Protein AF-A0A6J7ZUM0-F1 (afdb_monomer_lite)

Radius of gyration: 46.52 Å; chains: 1; bounding box: 124×77×131 Å

Organism: Mytilus coruscus (NCBI:txid42192)

Sequence (369 aa):
MEVETYVSKLKSKLEEIYQLARENLRSSAVRQKKDNDTRISQNQFCKGSLVYKFNNIFKKLNERWSGPFVLVDVLSPVLYKIKNRYKSETVHYDKLKKYQSDDVPAWAVAVQKGIKMSEIYNSNWADCLYEGKKRDTIWHIILNHVQEDQVPFYCNICHYRGNTRRTMERHIITYKPHLEKMEEFNIDSCNSCIIKSVNPYFVKLGTDASCDAIYKDQSCTVTEEVEEIIEIMEDSGEFNVIDNSCQTEETFICYRELKAEMNILKGSHQAELNRFGSYIARLEQRLKAKEDDVQSAERKLRKGEEGNKKQLQEKDDVIRKLERKLRHKDNEVEVLRRKLRVREYETDDEKENEMPRKKLKGYVVKKLF

Structure (mmCIF, N/CA/C/O backbone):
data_AF-A0A6J7ZUM0-F1
#
_entry.id   AF-A0A6J7ZUM0-F1
#
loop_
_atom_site.group_PDB
_atom_site.id
_atom_site.type_symbol
_atom_site.label_atom_id
_atom_site.label_alt_id
_atom_site.label_comp_id
_atom_site.label_asym_id
_atom_site.label_entity_id
_atom_site.label_seq_id
_atom_site.pdbx_PDB_ins_code
_atom_site.Cartn_x
_atom_site.Cartn_y
_atom_site.Cartn_z
_atom_site.occupancy
_atom_site.B_iso_or_equiv
_atom_site.auth_seq_id
_atom_site.auth_comp_id
_atom_site.auth_asym_id
_atom_site.auth_atom_id
_atom_site.pdbx_PDB_model_num
ATOM 1 N N . MET A 1 1 ? -40.021 -12.994 48.288 1.00 53.53 1 MET A N 1
ATOM 2 C CA . MET A 1 1 ? -39.394 -13.930 47.322 1.00 53.53 1 MET A CA 1
ATOM 3 C C . MET A 1 1 ? -39.586 -13.553 45.844 1.00 53.53 1 MET A C 1
ATOM 5 O O . MET A 1 1 ? -38.909 -14.133 45.009 1.00 53.53 1 MET A O 1
ATOM 9 N N . GLU A 1 2 ? -40.429 -12.583 45.465 1.00 65.12 2 GLU A N 1
ATOM 10 C CA . GLU A 1 2 ? -40.719 -12.326 44.035 1.00 65.12 2 GLU A CA 1
ATOM 11 C C . GLU A 1 2 ? -39.638 -11.520 43.283 1.00 65.12 2 GLU A C 1
ATOM 13 O O . GLU A 1 2 ? -39.372 -11.789 42.110 1.00 65.12 2 GLU A O 1
ATOM 18 N N . VAL A 1 3 ? -38.942 -10.592 43.951 1.00 74.25 3 VAL A N 1
ATOM 19 C CA . VAL A 1 3 ? -37.965 -9.683 43.309 1.00 74.25 3 VAL A CA 1
ATOM 20 C C . VAL A 1 3 ? -36.705 -10.411 42.820 1.00 74.25 3 VAL A C 1
ATOM 22 O O . VAL A 1 3 ? -36.212 -10.128 41.728 1.00 74.25 3 VAL A O 1
ATOM 25 N N . GLU A 1 4 ? -36.205 -11.392 43.575 1.00 78.19 4 GLU A N 1
ATOM 26 C CA . GLU A 1 4 ? -35.020 -12.178 43.193 1.00 78.19 4 GLU A CA 1
ATOM 27 C C . GLU A 1 4 ? -35.254 -13.005 41.926 1.00 78.19 4 GLU A C 1
ATOM 29 O O . GLU A 1 4 ? -34.392 -13.059 41.047 1.00 78.19 4 GLU A O 1
ATOM 34 N N . THR A 1 5 ? -36.449 -13.580 41.775 1.00 85.31 5 THR A N 1
ATOM 35 C CA . THR A 1 5 ? -36.795 -14.360 40.577 1.00 85.31 5 THR A CA 1
ATOM 36 C C . THR A 1 5 ? -36.906 -13.482 39.330 1.00 85.31 5 THR A C 1
ATOM 38 O O . THR A 1 5 ? -36.517 -13.907 38.241 1.00 85.31 5 THR A O 1
ATOM 41 N N . TYR A 1 6 ? -37.377 -12.240 39.481 1.00 88.75 6 TYR A N 1
ATOM 42 C CA . TYR A 1 6 ? -37.460 -11.272 38.390 1.00 88.75 6 TYR A CA 1
ATOM 43 C C . TYR A 1 6 ? -36.072 -10.809 37.931 1.00 88.75 6 TYR A C 1
ATOM 45 O O . TYR A 1 6 ? -35.775 -10.842 36.736 1.00 88.75 6 TYR A O 1
ATOM 53 N N . VAL A 1 7 ? -35.190 -10.449 38.871 1.00 91.00 7 VAL A N 1
ATOM 54 C CA . VAL A 1 7 ? -33.818 -10.016 38.558 1.00 91.00 7 VAL A CA 1
ATOM 55 C C . VAL A 1 7 ? -33.014 -11.147 37.906 1.00 91.00 7 VAL A C 1
ATOM 57 O O . VAL A 1 7 ? -32.305 -10.895 36.931 1.00 91.00 7 VAL A O 1
ATOM 60 N N . SER A 1 8 ? -33.161 -12.396 38.368 1.00 90.12 8 SER A N 1
ATOM 61 C CA . SER A 1 8 ? -32.523 -13.557 37.722 1.00 90.12 8 SER A CA 1
ATOM 62 C C . SER A 1 8 ? -33.034 -13.797 36.301 1.00 90.12 8 SER A C 1
ATOM 64 O O . SER A 1 8 ? -32.233 -13.989 35.387 1.00 90.12 8 SER A O 1
ATOM 66 N N . LYS A 1 9 ? -34.353 -13.718 36.076 1.00 91.94 9 LYS A N 1
ATOM 67 C CA . LYS A 1 9 ? -34.936 -13.848 34.728 1.00 91.94 9 LYS A CA 1
ATOM 68 C C . LYS A 1 9 ? -34.455 -12.745 33.786 1.00 91.94 9 LYS A C 1
ATOM 70 O O . LYS A 1 9 ? -34.184 -13.020 32.620 1.00 91.94 9 LYS A O 1
ATOM 75 N N . LEU A 1 10 ? -34.329 -11.511 34.276 1.00 93.38 10 LEU A N 1
ATOM 76 C CA . LEU A 1 10 ? -33.832 -10.389 33.480 1.00 93.38 10 LEU A CA 1
ATOM 77 C C . LEU A 1 10 ? -32.359 -10.575 33.094 1.00 93.38 10 LEU A C 1
ATOM 79 O O . LEU A 1 10 ? -32.007 -10.353 31.938 1.00 93.38 10 LEU A O 1
ATOM 83 N N . LYS A 1 11 ? -31.515 -11.023 34.033 1.00 94.06 11 LYS A N 1
ATOM 84 C CA . LYS A 1 11 ? -30.106 -11.338 33.754 1.00 94.06 11 LYS A CA 1
ATOM 85 C C . LYS A 1 11 ? -29.967 -12.450 32.716 1.00 94.06 11 LYS A C 1
ATOM 87 O O . LYS A 1 11 ? -29.225 -12.264 31.762 1.00 94.06 11 LYS A O 1
ATOM 92 N N . SER A 1 12 ? -30.733 -13.537 32.848 1.00 93.94 12 SER A N 1
ATOM 93 C CA . SER A 1 12 ? -30.740 -14.635 31.865 1.00 93.94 12 SER A CA 1
ATOM 94 C C . SER A 1 12 ? -31.101 -14.136 30.466 1.00 93.94 12 SER A C 1
ATOM 96 O O . SER A 1 12 ? -30.380 -14.398 29.511 1.00 93.94 12 SER A O 1
ATOM 98 N N . LYS A 1 13 ? -32.166 -13.332 30.348 1.00 95.19 13 LYS A N 1
ATOM 99 C CA . LYS A 1 13 ? -32.586 -12.763 29.059 1.00 95.19 13 LYS A CA 1
ATOM 100 C C . LYS A 1 13 ? -31.548 -11.819 28.457 1.00 95.19 13 LYS A C 1
ATOM 102 O O . LYS A 1 13 ? -31.353 -11.825 27.248 1.00 95.19 13 LYS A O 1
ATOM 107 N N . LEU A 1 14 ? -30.897 -10.992 29.276 1.00 95.94 14 LEU A N 1
ATOM 108 C CA . LEU A 1 14 ? -29.809 -10.129 28.810 1.00 95.94 14 LEU A CA 1
ATOM 109 C C . LEU A 1 14 ? -28.639 -10.962 28.286 1.00 95.94 14 LEU A C 1
ATOM 111 O O . LEU A 1 14 ? -28.152 -10.679 27.197 1.00 95.94 14 LEU A O 1
ATOM 115 N N . GLU A 1 15 ? -28.231 -11.996 29.021 1.00 95.38 15 GLU A N 1
ATOM 116 C CA . GLU A 1 15 ? -27.166 -12.917 28.615 1.00 95.38 15 GLU A CA 1
ATOM 117 C C . GLU A 1 15 ? -27.497 -13.595 27.275 1.00 95.38 15 GLU A C 1
ATOM 119 O O . GLU A 1 15 ? -26.675 -13.586 26.360 1.00 95.38 15 GLU A O 1
ATOM 124 N N . GLU A 1 16 ? -28.727 -14.093 27.114 1.00 96.19 16 GLU A N 1
ATOM 125 C CA . GLU A 1 16 ? -29.224 -14.683 25.864 1.00 96.19 16 GLU A CA 1
ATOM 126 C C . GLU A 1 16 ? -29.178 -13.685 24.697 1.00 96.19 16 GLU A C 1
ATOM 128 O O . GLU A 1 16 ? -28.677 -14.005 23.618 1.00 96.19 16 GLU A O 1
ATOM 133 N N . ILE A 1 17 ? -29.640 -12.446 24.907 1.00 96.25 17 ILE A N 1
ATOM 134 C CA . ILE A 1 17 ? -29.595 -11.391 23.883 1.00 96.25 17 ILE A CA 1
ATOM 135 C C . ILE A 1 17 ? -28.145 -11.060 23.507 1.00 96.25 17 ILE A C 1
ATOM 137 O O . ILE A 1 17 ? -27.843 -10.891 22.323 1.00 96.25 17 ILE A O 1
ATOM 141 N N . TYR A 1 18 ? -27.233 -10.986 24.480 1.00 96.62 18 TYR A N 1
ATOM 142 C CA . TYR A 1 18 ? -25.815 -10.740 24.217 1.00 96.62 18 TYR A CA 1
ATOM 143 C C . TYR A 1 18 ? -25.167 -11.879 23.432 1.00 96.62 18 TYR A C 1
ATOM 145 O O . TYR A 1 18 ? -24.403 -11.615 22.498 1.00 96.62 18 TYR A O 1
ATOM 153 N N . GLN A 1 19 ? -25.474 -13.130 23.776 1.00 96.06 19 GLN A N 1
ATOM 154 C CA . GLN A 1 19 ? -24.989 -14.297 23.040 1.00 96.06 19 GLN A CA 1
ATOM 155 C C . GLN A 1 19 ? -25.495 -14.271 21.596 1.00 96.06 19 GLN A C 1
ATOM 157 O O . GLN A 1 19 ? -24.682 -14.327 20.672 1.00 96.06 19 GLN A O 1
ATOM 162 N N . LEU A 1 20 ? -26.793 -14.033 21.396 1.00 96.69 20 LEU A N 1
ATOM 163 C CA . LEU A 1 20 ? -27.400 -13.917 20.072 1.00 96.69 20 LEU A CA 1
ATOM 164 C C . LEU A 1 20 ? -26.782 -12.776 19.248 1.00 96.69 20 LEU A C 1
ATOM 166 O O . LEU A 1 20 ? -26.449 -12.947 18.074 1.00 96.69 20 LEU A O 1
ATOM 170 N N . ALA A 1 21 ? -26.575 -11.605 19.855 1.00 96.44 21 ALA A N 1
ATOM 171 C CA . ALA A 1 21 ? -25.915 -10.483 19.193 1.00 96.44 21 ALA A CA 1
ATOM 172 C C . ALA A 1 21 ? -24.483 -10.847 18.771 1.00 96.44 21 ALA A C 1
ATOM 174 O O . ALA A 1 21 ? -24.063 -10.545 17.652 1.00 96.44 21 ALA A O 1
ATOM 175 N N . ARG A 1 22 ? -23.735 -11.546 19.633 1.00 96.06 22 ARG A N 1
ATOM 176 C CA . ARG A 1 22 ? -22.359 -11.973 19.354 1.00 96.06 22 ARG A CA 1
ATOM 177 C C . ARG A 1 22 ? -22.292 -13.019 18.244 1.00 96.06 22 ARG A C 1
ATOM 179 O O . ARG A 1 22 ? -21.388 -12.960 17.410 1.00 96.06 22 ARG A O 1
ATOM 186 N N . GLU A 1 23 ? -23.237 -13.947 18.205 1.00 96.50 23 GLU A N 1
ATOM 187 C CA . GLU A 1 23 ? -23.372 -14.940 17.137 1.00 96.50 23 GLU A CA 1
ATOM 188 C C . GLU A 1 23 ? -23.722 -14.296 15.796 1.00 96.50 23 GLU A C 1
ATOM 190 O O . GLU A 1 23 ? -23.103 -14.617 14.777 1.00 96.50 23 GLU A O 1
ATOM 195 N N . ASN A 1 24 ? -24.634 -13.323 15.795 1.00 96.88 24 ASN A N 1
ATOM 196 C CA . ASN A 1 24 ? -24.986 -12.560 14.601 1.00 96.88 24 ASN A CA 1
ATOM 197 C C . ASN A 1 24 ? -23.797 -11.749 14.076 1.00 96.88 24 ASN A C 1
ATOM 199 O O . ASN A 1 24 ? -23.529 -11.758 12.874 1.00 96.88 24 ASN A O 1
ATOM 203 N N . LEU A 1 25 ? -23.035 -11.104 14.963 1.00 96.31 25 LEU A N 1
ATOM 204 C CA . LEU A 1 25 ? -21.816 -10.380 14.591 1.00 96.31 25 LEU A CA 1
ATOM 205 C C . LEU A 1 25 ? -20.754 -11.316 14.004 1.00 96.31 25 LEU A C 1
ATOM 207 O O . LEU A 1 25 ? -20.179 -11.004 12.961 1.00 96.31 25 LEU A O 1
ATOM 211 N N . ARG A 1 26 ? -20.529 -12.486 14.618 1.00 96.62 26 ARG A N 1
ATOM 212 C CA . ARG A 1 26 ? -19.614 -13.509 14.082 1.00 96.62 26 ARG A CA 1
ATOM 213 C C . ARG A 1 26 ? -20.063 -13.992 12.706 1.00 96.62 26 ARG A C 1
ATOM 215 O O . ARG A 1 26 ? -19.260 -14.026 11.780 1.00 96.62 26 ARG A O 1
ATOM 222 N N . SER A 1 27 ? -21.343 -14.318 12.562 1.00 94.56 27 SER A N 1
ATOM 223 C CA . SER A 1 27 ? -21.916 -14.792 11.301 1.00 94.56 27 SER A CA 1
ATOM 224 C C . SER A 1 27 ? -21.819 -13.733 10.204 1.00 94.56 27 SER A C 1
ATOM 226 O O . SER A 1 27 ? -21.454 -14.050 9.074 1.00 94.56 27 SER A O 1
ATOM 228 N N . SER A 1 28 ? -22.084 -12.468 10.539 1.00 94.00 28 SER A N 1
ATOM 229 C CA . SER A 1 28 ? -21.936 -11.334 9.625 1.00 94.00 28 SER A CA 1
ATOM 230 C C . SER A 1 28 ? -20.482 -11.148 9.186 1.00 94.00 28 SER A C 1
ATOM 232 O O . SER A 1 28 ? -20.217 -11.052 7.992 1.00 94.00 28 SER A O 1
ATOM 234 N N . ALA A 1 29 ? -19.523 -11.208 10.116 1.00 93.69 29 ALA A N 1
ATOM 235 C CA . ALA A 1 29 ? -18.100 -11.105 9.797 1.00 93.69 29 ALA A CA 1
ATOM 236 C C . ALA A 1 29 ? -17.620 -12.247 8.884 1.00 93.69 29 ALA A C 1
ATOM 238 O O . ALA A 1 29 ? -16.876 -12.012 7.932 1.00 93.69 29 ALA A O 1
ATOM 239 N N . VAL A 1 30 ? -18.079 -13.480 9.129 1.00 94.19 30 VAL A N 1
ATOM 240 C CA . VAL A 1 30 ? -17.772 -14.637 8.272 1.00 94.19 30 VAL A CA 1
ATOM 241 C C . VAL A 1 30 ? -18.361 -14.458 6.872 1.00 94.19 30 VAL A C 1
ATOM 243 O O . VAL A 1 30 ? -17.659 -14.700 5.890 1.00 94.19 30 VAL A O 1
ATOM 246 N N . ARG A 1 31 ? -19.617 -14.003 6.762 1.00 92.75 31 ARG A N 1
ATOM 247 C CA . ARG A 1 31 ? -20.247 -13.696 5.466 1.00 92.75 31 ARG A CA 1
ATOM 248 C C . ARG A 1 31 ? -19.487 -12.600 4.731 1.00 92.75 31 ARG A C 1
ATOM 250 O O . ARG A 1 31 ? -19.112 -12.801 3.586 1.00 92.75 31 ARG A O 1
ATOM 257 N N . GLN A 1 32 ? -19.168 -11.501 5.410 1.00 88.44 32 GLN A N 1
ATOM 258 C CA . GLN A 1 32 ? -18.430 -10.384 4.828 1.00 88.44 32 GLN A CA 1
ATOM 259 C C . GLN A 1 32 ? -17.047 -10.811 4.327 1.00 88.44 32 GLN A C 1
ATOM 261 O O . GLN A 1 32 ? -16.649 -10.416 3.234 1.00 88.44 32 GLN A O 1
ATOM 266 N N . LYS A 1 33 ? -16.335 -11.655 5.086 1.00 89.88 33 LYS A N 1
ATOM 267 C CA . LYS A 1 33 ? -15.067 -12.241 4.643 1.00 89.88 33 LYS A CA 1
ATOM 268 C C . LYS A 1 33 ? -15.264 -13.097 3.392 1.00 89.88 33 LYS A C 1
ATOM 270 O O . LYS A 1 33 ? -14.566 -12.888 2.408 1.00 89.88 33 LYS A O 1
ATOM 275 N N . LYS A 1 34 ? -16.235 -14.016 3.403 1.00 87.31 34 LYS A N 1
ATOM 276 C CA . LYS A 1 34 ? -16.522 -14.895 2.260 1.00 87.31 34 LYS A CA 1
ATOM 277 C C . LYS A 1 34 ? -16.888 -14.099 1.006 1.00 87.31 34 LYS A C 1
ATOM 279 O O . LYS A 1 34 ? -16.370 -14.391 -0.070 1.00 87.31 34 LYS A O 1
ATOM 284 N N . ASP A 1 35 ? -17.747 -13.094 1.140 1.00 82.56 35 ASP A N 1
ATOM 285 C CA . ASP A 1 35 ? -18.168 -12.231 0.037 1.00 82.56 35 ASP A CA 1
ATOM 286 C C . ASP A 1 35 ? -16.985 -11.421 -0.502 1.00 82.56 35 ASP A C 1
ATOM 288 O O . ASP A 1 35 ? -16.805 -11.317 -1.715 1.00 82.56 35 ASP A O 1
ATOM 292 N N . ASN A 1 36 ? -16.140 -10.893 0.385 1.00 78.31 36 ASN A N 1
ATOM 293 C CA . ASN A 1 36 ? -14.926 -10.184 0.004 1.00 78.31 36 ASN A CA 1
ATOM 294 C C . ASN A 1 36 ? -13.948 -11.096 -0.754 1.00 78.31 36 ASN A C 1
ATOM 296 O O . ASN A 1 36 ? -13.525 -10.754 -1.855 1.00 78.31 36 ASN A O 1
ATOM 300 N N . ASP A 1 37 ? -13.656 -12.279 -0.216 1.00 77.56 37 ASP A N 1
ATOM 301 C CA . ASP A 1 37 ? -12.742 -13.250 -0.826 1.00 77.56 37 ASP A CA 1
ATOM 302 C C . ASP A 1 37 ? -13.270 -13.729 -2.196 1.00 77.56 37 ASP A C 1
ATOM 304 O O . ASP A 1 37 ? -12.510 -13.844 -3.160 1.00 77.56 37 ASP A O 1
ATOM 308 N N . THR A 1 38 ? -14.590 -13.921 -2.323 1.00 72.31 38 THR A N 1
ATOM 309 C CA . THR A 1 38 ? -15.249 -14.287 -3.593 1.00 72.31 38 THR A CA 1
ATOM 310 C C . THR A 1 38 ? -15.177 -13.154 -4.620 1.00 72.31 38 THR A C 1
ATOM 312 O O . THR A 1 38 ? -14.910 -13.393 -5.797 1.00 72.31 38 THR A O 1
ATOM 315 N N . ARG A 1 39 ? -15.377 -11.896 -4.204 1.00 70.19 39 ARG A N 1
ATOM 316 C CA . ARG A 1 39 ? -15.260 -10.738 -5.108 1.00 70.19 39 ARG A CA 1
ATOM 317 C C . ARG A 1 39 ? -13.824 -10.519 -5.570 1.00 70.19 39 ARG A C 1
ATOM 319 O O . ARG A 1 39 ? -13.624 -10.122 -6.713 1.00 70.19 39 ARG A O 1
ATOM 326 N N . ILE A 1 40 ? -12.841 -10.791 -4.715 1.00 67.94 40 ILE A N 1
ATOM 327 C CA . ILE A 1 40 ? -11.420 -10.690 -5.055 1.00 67.94 40 ILE A CA 1
ATOM 328 C C . ILE A 1 40 ? -11.022 -11.735 -6.110 1.00 67.94 40 ILE A C 1
ATOM 330 O O . ILE A 1 40 ? -10.263 -11.415 -7.026 1.00 67.94 40 ILE A O 1
ATOM 334 N N . SER A 1 41 ? -11.528 -12.969 -6.018 1.00 61.44 41 SER A N 1
ATOM 335 C CA . SER A 1 41 ? -11.170 -14.040 -6.960 1.00 61.44 41 SER A CA 1
ATOM 336 C C . SER A 1 41 ? -11.786 -13.859 -8.352 1.00 61.44 41 SER A C 1
ATOM 338 O O . SER A 1 41 ? -11.129 -14.138 -9.350 1.00 61.44 41 SER A O 1
ATOM 340 N N . GLN A 1 42 ? -13.010 -13.332 -8.446 1.00 62.06 42 GLN A N 1
ATOM 341 C CA . GLN A 1 42 ? -13.721 -13.173 -9.725 1.00 62.06 42 GLN A CA 1
ATOM 342 C C . GLN A 1 42 ? -13.175 -12.048 -10.618 1.00 62.06 42 GLN A C 1
ATOM 344 O O . GLN A 1 42 ? -13.424 -12.032 -11.822 1.00 62.06 42 GLN A O 1
ATOM 349 N N . ASN A 1 43 ? -12.439 -11.098 -10.043 1.00 61.72 43 ASN A N 1
ATOM 350 C CA . ASN A 1 43 ? -12.241 -9.785 -10.648 1.00 61.72 43 ASN A CA 1
ATOM 351 C C . ASN A 1 43 ? -10.773 -9.392 -10.858 1.00 61.72 43 ASN A C 1
ATOM 353 O O . ASN A 1 43 ? -10.425 -8.212 -10.886 1.00 61.72 43 ASN A O 1
ATOM 357 N N . GLN A 1 44 ? -9.898 -10.373 -11.043 1.00 71.00 44 GLN A N 1
ATOM 358 C CA . GLN A 1 44 ? -8.479 -10.105 -11.239 1.00 71.00 44 GLN A CA 1
ATOM 359 C C . GLN A 1 44 ? -8.207 -9.539 -12.639 1.00 71.00 44 GLN A C 1
ATOM 361 O O . GLN A 1 44 ? -8.716 -10.028 -13.651 1.00 71.00 44 GLN A O 1
ATOM 366 N N . PHE A 1 45 ? -7.398 -8.483 -12.696 1.00 80.94 45 PHE A N 1
ATOM 367 C CA . PHE A 1 45 ? -6.861 -7.961 -13.948 1.00 80.94 45 PHE A CA 1
ATOM 368 C C . PHE A 1 45 ? -5.453 -8.513 -14.175 1.00 80.94 45 PHE A C 1
ATOM 370 O O . PHE A 1 45 ? -4.622 -8.487 -13.269 1.00 80.94 45 PHE A O 1
ATOM 377 N N . CYS A 1 46 ? -5.162 -8.957 -15.397 1.00 79.25 46 CYS A N 1
ATOM 378 C CA . CYS A 1 46 ? -3.818 -9.390 -15.775 1.00 79.25 46 CYS A CA 1
ATOM 379 C C . CYS A 1 46 ? -2.919 -8.182 -16.077 1.00 79.25 46 CYS A C 1
ATOM 381 O O . CYS A 1 46 ? -3.398 -7.154 -16.582 1.00 79.25 46 CYS A O 1
ATOM 383 N N . LYS A 1 47 ? -1.611 -8.314 -15.825 1.00 84.88 47 LYS A N 1
ATOM 384 C CA . LYS A 1 47 ? -0.619 -7.313 -16.239 1.00 84.88 47 LYS A CA 1
ATOM 385 C C . LYS A 1 47 ? -0.684 -7.116 -17.756 1.00 84.88 47 LYS A C 1
ATOM 387 O O . LYS A 1 47 ? -1.021 -8.019 -18.516 1.00 84.88 47 LYS A O 1
ATOM 392 N N . GLY A 1 48 ? -0.474 -5.881 -18.195 1.00 82.75 48 GLY A N 1
ATOM 393 C CA . GLY A 1 48 ? -0.634 -5.489 -19.592 1.00 82.75 48 GLY A CA 1
ATOM 394 C C . GLY A 1 48 ? -2.086 -5.297 -20.050 1.00 82.75 48 GLY A C 1
ATOM 395 O O . GLY A 1 48 ? -2.295 -4.960 -21.211 1.00 82.75 48 GLY A O 1
ATOM 396 N N . SER A 1 49 ? -3.100 -5.448 -19.192 1.00 85.38 49 SER A N 1
ATOM 397 C CA . SER A 1 49 ? -4.488 -5.120 -19.563 1.00 85.38 49 SER A CA 1
ATOM 398 C C . SER A 1 49 ? -4.716 -3.604 -19.631 1.00 85.38 49 SER A C 1
ATOM 400 O O . SER A 1 49 ? -4.150 -2.842 -18.843 1.00 85.38 49 SER A O 1
ATOM 402 N N . LEU A 1 50 ? -5.572 -3.159 -20.555 1.00 89.75 50 LEU A N 1
ATOM 403 C CA . LEU A 1 50 ? -6.022 -1.766 -20.637 1.00 89.75 50 LEU A CA 1
ATOM 404 C C . LEU A 1 50 ? -7.204 -1.527 -19.696 1.00 89.75 50 LEU A C 1
ATOM 406 O O . LEU A 1 50 ? -8.161 -2.307 -19.659 1.00 89.75 50 LEU A O 1
ATOM 410 N N . VAL A 1 51 ? -7.152 -0.424 -18.953 1.00 91.69 51 VAL A N 1
ATOM 411 C CA . VAL A 1 51 ? -8.159 -0.067 -17.950 1.00 91.69 51 VAL A CA 1
ATOM 412 C C . VAL A 1 51 ? -8.509 1.422 -17.987 1.00 91.69 51 VAL A C 1
ATOM 414 O O . VAL A 1 51 ? -7.688 2.276 -18.322 1.00 91.69 51 VAL A O 1
ATOM 417 N N . TYR A 1 52 ? -9.745 1.734 -17.610 1.00 91.69 52 TYR A N 1
ATOM 418 C CA . TYR A 1 52 ? -10.195 3.070 -17.237 1.00 91.69 52 TYR A CA 1
ATOM 419 C C . TYR A 1 52 ? -10.017 3.287 -15.736 1.00 91.69 52 TYR A C 1
ATOM 421 O O . TYR A 1 52 ? -10.187 2.364 -14.943 1.00 91.69 52 TYR A O 1
ATOM 429 N N . LYS A 1 53 ? -9.750 4.532 -15.350 1.00 92.31 53 LYS A N 1
ATOM 430 C CA . LYS A 1 53 ? -9.635 5.003 -13.972 1.00 92.31 53 LYS A CA 1
ATOM 431 C C . LYS A 1 53 ? -10.816 5.904 -13.618 1.00 92.31 53 LYS A C 1
ATOM 433 O O . LYS A 1 53 ? -11.140 6.828 -14.356 1.00 92.31 53 LYS A O 1
ATOM 438 N N . PHE A 1 54 ? -11.419 5.696 -12.458 1.00 89.94 54 PHE A N 1
ATOM 439 C CA . PHE A 1 54 ? -12.490 6.542 -11.945 1.00 89.94 54 PHE A CA 1
ATOM 440 C C . PHE A 1 54 ? -11.964 7.907 -11.469 1.00 89.94 54 PHE A C 1
ATOM 442 O O . PHE A 1 54 ? -11.034 7.983 -10.655 1.00 89.94 54 PHE A O 1
ATOM 449 N N . ASN A 1 55 ? -12.595 8.987 -11.930 1.00 87.00 55 ASN A N 1
ATOM 450 C CA . ASN A 1 55 ? -12.312 10.352 -11.497 1.00 87.00 55 ASN A CA 1
ATOM 451 C C . ASN A 1 55 ? -13.237 10.750 -10.339 1.00 87.00 55 ASN A C 1
ATOM 453 O O . ASN A 1 55 ? -14.449 10.829 -10.508 1.00 87.00 55 ASN A O 1
ATOM 457 N N . ASN A 1 56 ? -12.667 11.071 -9.173 1.00 76.69 56 ASN A N 1
ATOM 458 C CA . ASN A 1 56 ? -13.447 11.476 -7.992 1.00 76.69 56 ASN A CA 1
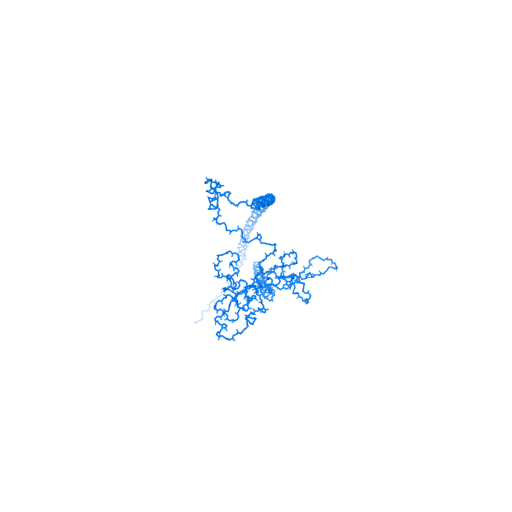ATOM 459 C C . ASN A 1 56 ? -13.793 12.981 -7.958 1.00 76.69 56 ASN A C 1
ATOM 461 O O . ASN A 1 56 ? -14.439 13.457 -7.030 1.00 76.69 56 ASN A O 1
ATOM 465 N N . ILE A 1 57 ? -13.318 13.756 -8.939 1.00 75.44 57 ILE A N 1
ATOM 466 C CA . ILE A 1 57 ? -13.536 15.206 -9.004 1.00 75.44 57 ILE A CA 1
ATOM 467 C C . ILE A 1 57 ? -14.794 15.459 -9.836 1.00 75.44 57 ILE A C 1
ATOM 469 O O . ILE A 1 57 ? -14.742 15.545 -11.064 1.00 75.44 57 ILE A O 1
ATOM 473 N N . PHE A 1 58 ? -15.934 15.565 -9.154 1.00 63.47 58 PHE A N 1
ATOM 474 C CA . PHE A 1 58 ? -17.226 15.833 -9.776 1.00 63.47 58 PHE A CA 1
ATOM 475 C C . PHE A 1 58 ? -17.346 17.305 -10.188 1.00 63.47 58 PHE A C 1
ATOM 477 O O . PHE A 1 58 ? -17.696 18.172 -9.391 1.00 63.47 58 PHE A O 1
ATOM 484 N N . LYS A 1 59 ? -17.108 17.584 -11.469 1.00 75.44 59 LYS A N 1
ATOM 485 C CA . LYS A 1 59 ? -17.690 18.740 -12.166 1.00 75.44 59 LYS A CA 1
ATOM 486 C C . LYS A 1 59 ? -18.690 18.172 -13.171 1.00 75.44 59 LYS A C 1
ATOM 488 O O . LYS A 1 59 ? -18.358 17.194 -13.831 1.00 75.44 59 LYS A O 1
ATOM 493 N N . LYS A 1 60 ? -19.903 18.735 -13.279 1.00 75.81 60 LYS A N 1
ATOM 494 C CA . LYS A 1 60 ? -21.027 18.169 -14.070 1.00 75.81 60 LYS A CA 1
ATOM 495 C C . LYS A 1 60 ? -20.684 17.819 -15.533 1.00 75.81 60 LYS A C 1
ATOM 497 O O . LYS A 1 60 ? -21.393 17.015 -16.120 1.00 75.81 60 LYS A O 1
ATOM 502 N N . LEU A 1 61 ? -19.621 18.405 -16.088 1.00 77.81 61 LEU A N 1
ATOM 503 C CA . LEU A 1 61 ? -19.168 18.225 -17.471 1.00 77.81 61 LEU A CA 1
ATOM 504 C C . LEU A 1 61 ? -17.909 17.348 -17.622 1.00 77.81 61 LEU A C 1
ATOM 506 O O . LEU A 1 61 ? -17.445 17.155 -18.738 1.00 77.81 61 LEU A O 1
ATOM 510 N N . ASN A 1 62 ? -17.337 16.824 -16.534 1.00 78.19 62 ASN A N 1
ATOM 511 C CA . ASN A 1 62 ? -16.155 15.965 -16.619 1.00 78.19 62 ASN A CA 1
ATOM 512 C C . ASN A 1 62 ? -16.549 14.497 -16.804 1.00 78.19 62 ASN A C 1
ATOM 514 O O . ASN A 1 62 ? -17.444 13.988 -16.124 1.00 78.19 62 ASN A O 1
ATOM 518 N N . GLU A 1 63 ? -15.807 13.789 -17.655 1.00 79.19 63 GLU A N 1
ATOM 519 C CA . GLU A 1 63 ? -15.937 12.342 -17.799 1.00 79.19 63 GLU A CA 1
ATOM 520 C C . GLU A 1 63 ? -15.643 11.628 -16.473 1.00 79.19 63 GLU A C 1
ATOM 522 O O . GLU A 1 63 ? -14.611 11.830 -15.817 1.00 79.19 63 GLU A O 1
ATOM 527 N N . ARG A 1 64 ? -16.578 10.755 -16.084 1.00 86.00 64 ARG A N 1
ATOM 528 C CA . ARG A 1 64 ? -16.504 9.955 -14.853 1.00 86.00 64 ARG A CA 1
ATOM 529 C C . ARG A 1 64 ? -15.346 8.951 -14.883 1.00 86.00 64 ARG A C 1
ATOM 531 O O . ARG A 1 64 ? -14.792 8.619 -13.836 1.00 86.00 64 ARG A O 1
ATOM 538 N N . TRP A 1 65 ? -14.979 8.490 -16.073 1.00 89.56 65 TRP A N 1
ATOM 539 C CA . TRP A 1 65 ? -13.910 7.529 -16.308 1.00 89.56 65 TRP A CA 1
ATOM 540 C C . TRP A 1 65 ? -12.841 8.176 -17.181 1.00 89.56 65 TRP A C 1
ATOM 542 O O . TRP A 1 65 ? -13.127 8.596 -18.290 1.00 89.56 65 TRP A O 1
ATOM 552 N N . SER A 1 66 ? -11.615 8.252 -16.679 1.00 86.19 66 SER A N 1
ATOM 553 C CA . SER A 1 66 ? -10.444 8.678 -17.437 1.00 86.19 66 SER A CA 1
ATOM 554 C C . SER A 1 66 ? -9.749 7.455 -18.018 1.00 86.19 66 SER A C 1
ATOM 556 O O . SER A 1 66 ? -9.579 6.450 -17.330 1.00 86.19 66 SER A O 1
ATOM 558 N N . GLY A 1 67 ? -9.297 7.519 -19.263 1.00 77.12 67 GLY A N 1
ATOM 559 C CA . GLY A 1 67 ? -8.473 6.467 -19.855 1.00 77.12 67 GLY A CA 1
ATOM 560 C C . GLY A 1 67 ? -8.195 6.729 -21.326 1.00 77.12 67 GLY A C 1
ATOM 561 O O . GLY A 1 67 ? -8.795 7.642 -21.889 1.00 77.12 67 GLY A O 1
ATOM 562 N N . PRO A 1 68 ? -7.278 5.970 -21.946 1.00 88.69 68 PRO A N 1
ATOM 563 C CA . PRO A 1 68 ? -6.774 4.657 -21.516 1.00 88.69 68 PRO A CA 1
ATOM 564 C C . PRO A 1 68 ? -5.565 4.686 -20.568 1.00 88.69 68 PRO A C 1
ATOM 566 O O . PRO A 1 68 ? -4.679 5.530 -20.685 1.00 88.69 68 PRO A O 1
ATOM 569 N N . PHE A 1 69 ? -5.499 3.703 -19.665 1.00 90.88 69 PHE A N 1
ATOM 570 C CA . PHE A 1 69 ? -4.331 3.392 -18.834 1.00 90.88 69 PHE A CA 1
ATOM 571 C C . PHE A 1 69 ? -3.898 1.940 -19.051 1.00 90.88 69 PHE A C 1
ATOM 573 O O . PHE A 1 69 ? -4.731 1.075 -19.313 1.00 90.88 69 PHE A O 1
ATOM 580 N N . VAL A 1 70 ? -2.603 1.664 -18.895 1.00 91.50 70 VAL A N 1
ATOM 581 C CA . VAL A 1 70 ? -2.057 0.300 -18.958 1.00 91.50 70 VAL A CA 1
ATOM 582 C C . VAL A 1 70 ? -1.737 -0.186 -17.554 1.00 91.50 70 VAL A C 1
ATOM 584 O O . VAL A 1 70 ? -1.088 0.520 -16.780 1.00 91.50 70 VAL A O 1
ATOM 587 N N . LEU A 1 71 ? -2.181 -1.392 -17.217 1.00 89.94 71 LEU A N 1
ATOM 588 C CA . LEU A 1 71 ? -1.851 -2.040 -15.955 1.00 89.94 71 LEU A CA 1
ATOM 589 C C . LEU A 1 71 ? -0.419 -2.573 -16.022 1.00 89.94 71 LEU A C 1
ATOM 591 O O . LEU A 1 71 ? -0.132 -3.471 -16.807 1.00 89.94 71 LEU A O 1
ATOM 595 N N . VAL A 1 72 ? 0.482 -1.998 -15.227 1.00 87.50 72 VAL A N 1
ATOM 596 C CA . VAL A 1 72 ? 1.904 -2.376 -15.213 1.00 87.50 72 VAL A CA 1
ATOM 597 C C . VAL A 1 72 ? 2.138 -3.533 -14.265 1.00 87.50 72 VAL A C 1
ATOM 599 O O . VAL A 1 72 ? 2.825 -4.482 -14.622 1.00 87.50 72 VAL A O 1
ATOM 602 N N . ASP A 1 73 ? 1.567 -3.448 -13.064 1.00 84.81 73 ASP A N 1
ATOM 603 C CA . ASP A 1 73 ? 1.822 -4.434 -12.025 1.00 84.81 73 ASP A CA 1
ATOM 604 C C . ASP A 1 73 ? 0.623 -4.641 -11.097 1.00 84.81 73 ASP A C 1
ATOM 606 O O . ASP A 1 73 ? -0.180 -3.728 -10.867 1.00 84.81 73 ASP A O 1
ATOM 610 N N . VAL A 1 74 ? 0.528 -5.852 -10.553 1.00 86.31 74 VAL A N 1
ATOM 611 C CA . VAL A 1 74 ? -0.471 -6.257 -9.562 1.00 86.31 74 VAL A CA 1
ATOM 612 C C . VAL A 1 74 ? 0.254 -6.363 -8.226 1.00 86.31 74 VAL A C 1
ATOM 614 O O . VAL A 1 74 ? 0.948 -7.342 -7.977 1.00 86.31 74 VAL A O 1
ATOM 617 N N . LEU A 1 75 ? 0.128 -5.337 -7.381 1.00 85.25 75 LEU A N 1
ATOM 618 C CA . LEU A 1 75 ? 0.805 -5.309 -6.077 1.00 85.25 75 LEU A CA 1
ATOM 619 C C . LEU A 1 75 ? 0.076 -6.192 -5.060 1.00 85.25 75 LEU A C 1
ATOM 621 O O . LEU A 1 75 ? 0.682 -6.856 -4.230 1.00 85.25 75 LEU A O 1
ATOM 625 N N . SER A 1 76 ? -1.251 -6.160 -5.107 1.00 82.81 76 SER A N 1
ATOM 626 C CA . SER A 1 76 ? -2.149 -6.910 -4.237 1.00 82.81 76 SER A CA 1
ATOM 627 C C . SER A 1 76 ? -3.449 -7.147 -5.009 1.00 82.81 76 SER A C 1
ATOM 629 O O . SER A 1 76 ? -3.752 -6.353 -5.903 1.00 82.81 76 SER A O 1
ATOM 631 N N . PRO A 1 77 ? -4.276 -8.153 -4.671 1.00 79.56 77 PRO A N 1
ATOM 632 C CA . PRO A 1 77 ? -5.550 -8.370 -5.365 1.00 79.56 77 PRO A CA 1
ATOM 633 C C . PRO A 1 77 ? -6.479 -7.140 -5.367 1.00 79.56 77 PRO A C 1
ATOM 635 O O . PRO A 1 77 ? -7.357 -7.011 -6.219 1.00 79.56 77 PRO A O 1
ATOM 638 N N . VAL A 1 78 ? -6.251 -6.220 -4.425 1.00 83.12 78 VAL A N 1
ATOM 639 C CA . VAL A 1 78 ? -6.989 -4.969 -4.242 1.00 83.12 78 VAL A CA 1
ATOM 640 C C . VAL A 1 78 ? -6.279 -3.753 -4.863 1.00 83.12 78 VAL A C 1
ATOM 642 O O . VAL A 1 78 ? -6.943 -2.797 -5.268 1.00 83.12 78 VAL A O 1
ATOM 645 N N . LEU A 1 79 ? -4.943 -3.758 -4.948 1.00 89.25 79 LEU A N 1
ATOM 646 C CA . LEU A 1 79 ? -4.134 -2.604 -5.356 1.00 89.25 79 LEU A CA 1
ATOM 647 C C . LEU A 1 79 ? -3.354 -2.892 -6.636 1.00 89.25 79 LEU A C 1
ATOM 649 O O . LEU A 1 79 ? -2.491 -3.768 -6.687 1.00 89.25 79 LEU A O 1
ATOM 653 N N . TYR A 1 80 ? -3.599 -2.062 -7.640 1.00 90.25 80 TYR A N 1
ATOM 654 C CA . TYR A 1 80 ? -3.002 -2.186 -8.960 1.00 90.25 80 TYR A CA 1
ATOM 655 C C . TYR A 1 80 ? -2.174 -0.952 -9.292 1.00 90.25 80 TYR A C 1
ATOM 657 O O . TYR A 1 80 ? -2.577 0.178 -9.011 1.00 90.25 80 TYR A O 1
ATOM 665 N N . LYS A 1 81 ? -1.023 -1.157 -9.930 1.00 92.25 81 LYS A N 1
ATOM 666 C CA . LYS A 1 81 ? -0.180 -0.077 -10.440 1.00 92.25 81 LYS A CA 1
ATOM 667 C C . LYS A 1 81 ? -0.506 0.149 -11.910 1.00 92.25 81 LYS A C 1
ATOM 669 O O . LYS A 1 81 ? -0.217 -0.687 -12.766 1.00 92.25 81 LYS A O 1
ATOM 674 N N . ILE A 1 82 ? -1.104 1.295 -12.205 1.00 92.81 82 ILE A N 1
ATOM 675 C CA . ILE A 1 82 ? -1.468 1.707 -13.561 1.00 92.81 82 ILE A CA 1
ATOM 676 C C . ILE A 1 82 ? -0.497 2.769 -14.076 1.00 92.81 82 ILE A C 1
ATOM 678 O O . ILE A 1 82 ? 0.046 3.562 -13.306 1.00 92.81 82 ILE A O 1
ATOM 682 N N . LYS A 1 83 ? -0.284 2.809 -15.389 1.00 90.62 83 LYS A N 1
ATOM 683 C CA . LYS A 1 83 ? 0.570 3.791 -16.056 1.00 90.62 83 LYS A CA 1
ATOM 684 C C . LYS A 1 83 ? -0.200 4.513 -17.151 1.00 90.62 83 LYS A C 1
ATOM 686 O O . LYS A 1 83 ? -0.844 3.903 -18.002 1.00 90.62 83 LYS A O 1
ATOM 691 N N . ASN A 1 84 ? -0.116 5.833 -17.095 1.00 89.50 84 ASN A N 1
ATOM 692 C CA . ASN A 1 84 ? -0.457 6.738 -18.180 1.00 89.50 84 ASN A CA 1
ATOM 693 C C . ASN A 1 84 ? 0.818 7.072 -18.971 1.00 89.50 84 ASN A C 1
ATOM 695 O O . ASN A 1 84 ? 1.925 6.736 -18.551 1.00 89.50 84 ASN A O 1
ATOM 699 N N . ARG A 1 85 ? 0.682 7.825 -20.058 1.00 83.50 85 ARG A N 1
ATOM 700 C CA . ARG A 1 85 ? 1.785 8.337 -20.870 1.00 83.50 85 ARG A CA 1
ATOM 701 C C . ARG A 1 85 ? 2.904 8.988 -20.046 1.00 83.50 85 ARG A C 1
ATOM 703 O O . ARG A 1 85 ? 4.069 8.785 -20.362 1.00 83.50 85 ARG A O 1
ATOM 710 N N . TYR A 1 86 ? 2.554 9.732 -18.993 1.00 84.69 86 TYR A N 1
ATOM 711 C CA . TYR A 1 86 ? 3.512 10.541 -18.222 1.00 84.69 86 TYR A CA 1
ATOM 712 C C . TYR A 1 86 ? 3.772 10.049 -16.795 1.00 84.69 86 TYR A C 1
ATOM 714 O O . TYR A 1 86 ? 4.808 10.367 -16.224 1.00 84.69 86 TYR A O 1
ATOM 722 N N . LYS A 1 87 ? 2.835 9.313 -16.185 1.00 88.19 87 LYS A N 1
ATOM 723 C CA . LYS A 1 87 ? 2.903 8.966 -14.758 1.00 88.19 87 LYS A CA 1
ATOM 724 C C . LYS A 1 87 ? 2.384 7.569 -14.467 1.00 88.19 87 LYS A C 1
ATOM 726 O O . LYS A 1 87 ? 1.443 7.107 -15.113 1.00 88.19 87 LYS A O 1
ATOM 731 N N . SER A 1 88 ? 2.967 6.933 -13.456 1.00 90.25 88 SER A N 1
ATOM 732 C CA . SER A 1 88 ? 2.445 5.712 -12.843 1.00 90.25 88 SER A CA 1
ATOM 733 C C . SER A 1 88 ? 1.776 6.028 -11.512 1.00 90.25 88 SER A C 1
ATOM 735 O O . SER A 1 88 ? 2.324 6.789 -10.720 1.00 90.25 88 SER A O 1
ATOM 737 N N . GLU A 1 89 ? 0.627 5.421 -11.250 1.00 91.44 89 GLU A N 1
ATOM 738 C CA . GLU A 1 89 ? -0.135 5.604 -10.018 1.00 91.44 89 GLU A CA 1
ATOM 739 C C . GLU A 1 89 ? -0.636 4.257 -9.500 1.00 91.44 89 GLU A C 1
ATOM 741 O O . GLU A 1 89 ? -0.969 3.365 -10.279 1.00 91.44 89 GLU A O 1
ATOM 746 N N . THR A 1 90 ? -0.727 4.126 -8.181 1.00 93.00 90 THR A N 1
ATOM 747 C CA . THR A 1 90 ? -1.338 2.963 -7.534 1.00 93.00 90 THR A CA 1
ATOM 748 C C . THR A 1 90 ? -2.802 3.264 -7.249 1.00 93.00 90 THR A C 1
ATOM 750 O O . THR A 1 90 ? -3.132 4.282 -6.638 1.00 93.00 90 THR A O 1
ATOM 753 N N . VAL A 1 91 ? -3.694 2.399 -7.720 1.00 91.25 91 VAL A N 1
ATOM 754 C CA . VAL A 1 91 ? -5.141 2.594 -7.668 1.00 91.25 91 VAL A CA 1
ATOM 755 C C . VAL A 1 91 ? -5.821 1.326 -7.157 1.00 91.25 91 VAL A C 1
ATOM 757 O O . VAL A 1 91 ? -5.407 0.207 -7.449 1.00 91.25 91 VAL A O 1
ATOM 760 N N . HIS A 1 92 ? -6.874 1.525 -6.369 1.00 89.69 92 HIS A N 1
ATOM 761 C CA . HIS A 1 92 ? -7.723 0.454 -5.860 1.00 89.69 92 HIS A CA 1
ATOM 762 C C . HIS A 1 92 ? -8.583 -0.155 -6.974 1.00 89.69 92 HIS A C 1
ATOM 764 O O . HIS A 1 92 ? -9.080 0.581 -7.829 1.00 89.69 92 HIS A O 1
ATOM 770 N N . TYR A 1 93 ? -8.826 -1.464 -6.908 1.00 85.38 93 TYR A N 1
ATOM 771 C CA . TYR A 1 93 ? -9.657 -2.228 -7.841 1.00 85.38 93 TYR A CA 1
ATOM 772 C C . TYR A 1 93 ? -10.990 -1.537 -8.189 1.00 85.38 93 TYR A C 1
ATOM 774 O O . TYR A 1 93 ? -11.262 -1.298 -9.359 1.00 85.38 93 TYR A O 1
ATOM 782 N N . ASP A 1 94 ? -11.776 -1.130 -7.185 1.00 87.00 94 ASP A N 1
ATOM 783 C CA . ASP A 1 94 ? -13.088 -0.473 -7.375 1.00 87.00 94 ASP A CA 1
ATOM 784 C C . ASP A 1 94 ? -13.063 0.809 -8.224 1.00 87.00 94 ASP A C 1
ATOM 786 O O . ASP A 1 94 ? -14.094 1.260 -8.720 1.00 87.00 94 ASP A O 1
ATOM 790 N N . LYS A 1 95 ? -11.889 1.428 -8.386 1.00 88.38 95 LYS A N 1
ATOM 791 C CA . LYS A 1 95 ? -11.706 2.620 -9.222 1.00 88.38 95 LYS A CA 1
ATOM 792 C C . LYS A 1 95 ? -11.267 2.269 -10.642 1.00 88.38 95 LYS A C 1
ATOM 794 O O . LYS A 1 95 ? -10.931 3.181 -11.395 1.00 88.38 95 LYS A O 1
ATOM 799 N N . LEU A 1 96 ? -11.234 0.991 -11.004 1.00 90.00 96 LEU A N 1
ATOM 800 C CA . LEU A 1 96 ? -10.796 0.505 -12.303 1.00 90.00 96 LEU A CA 1
ATOM 801 C C . LEU A 1 96 ? -11.941 -0.184 -13.043 1.00 90.00 96 LEU A C 1
ATOM 803 O O . LEU A 1 96 ? -12.783 -0.859 -12.456 1.00 90.00 96 LEU A O 1
ATOM 807 N N . LYS A 1 97 ? -11.956 -0.028 -14.364 1.00 89.25 97 LYS A N 1
ATOM 808 C CA . LYS A 1 97 ? -12.882 -0.729 -15.260 1.00 89.25 97 LYS A CA 1
ATOM 809 C C . LYS A 1 97 ? -12.125 -1.211 -16.493 1.00 89.25 97 LYS A C 1
ATOM 811 O O . LYS A 1 97 ? -11.209 -0.526 -16.937 1.00 89.25 97 LYS A O 1
ATOM 816 N N . LYS A 1 98 ? -12.494 -2.365 -17.062 1.00 88.12 98 LYS A N 1
ATOM 817 C CA . LYS A 1 98 ? -11.889 -2.853 -18.318 1.00 88.12 98 LYS A CA 1
ATOM 818 C C . LYS A 1 98 ? -12.091 -1.826 -19.432 1.00 88.12 98 LYS A C 1
ATOM 820 O O . LYS A 1 98 ? -13.180 -1.263 -19.556 1.00 88.12 98 LYS A O 1
ATOM 825 N N . TYR A 1 99 ? -11.044 -1.584 -20.215 1.00 88.69 99 TYR A N 1
ATOM 826 C CA . TYR A 1 99 ? -11.139 -0.762 -21.416 1.00 88.69 99 TYR A CA 1
ATOM 827 C C . TYR A 1 99 ? -11.922 -1.528 -22.487 1.00 88.69 99 TYR A C 1
ATOM 829 O O . TYR A 1 99 ? -11.605 -2.682 -22.759 1.00 88.69 99 TYR A O 1
ATOM 837 N N . GLN A 1 100 ? -12.977 -0.915 -23.025 1.00 83.62 100 GLN A N 1
ATOM 838 C CA . GLN A 1 100 ? -13.893 -1.539 -23.993 1.00 83.62 100 GLN A CA 1
ATOM 839 C C . GLN A 1 100 ? -13.842 -0.878 -25.376 1.00 83.62 100 GLN A C 1
ATOM 841 O O . GLN A 1 100 ? -14.541 -1.334 -26.269 1.00 83.62 100 GLN A O 1
ATOM 846 N N . SER A 1 101 ? -13.069 0.199 -25.544 1.00 80.44 101 SER A N 1
ATOM 847 C CA . SER A 1 101 ? -12.945 0.877 -26.837 1.00 80.44 101 SER A CA 1
ATOM 848 C C . SER A 1 101 ? -11.870 0.211 -27.697 1.00 80.44 101 SER A C 1
ATOM 850 O O . SER A 1 101 ? -10.861 -0.260 -27.165 1.00 80.44 101 SER A O 1
ATOM 852 N N . ASP A 1 102 ? -12.064 0.232 -29.012 1.00 75.94 102 ASP A N 1
ATOM 853 C CA . ASP A 1 102 ? -11.099 -0.269 -29.998 1.00 75.94 102 ASP A CA 1
ATOM 854 C C . ASP A 1 102 ? -9.954 0.732 -30.257 1.00 75.94 102 ASP A C 1
ATOM 856 O O . ASP A 1 102 ? -8.883 0.364 -30.744 1.00 75.94 102 ASP A O 1
ATOM 860 N N . ASP A 1 103 ? -10.134 1.992 -29.848 1.00 80.25 103 ASP A N 1
ATOM 861 C CA . ASP A 1 103 ? -9.163 3.072 -30.041 1.00 80.25 103 ASP A CA 1
ATOM 862 C C . ASP A 1 103 ? -8.032 3.029 -29.004 1.00 80.25 103 ASP A C 1
ATOM 864 O O . ASP A 1 103 ? -7.990 3.804 -28.045 1.00 80.25 103 ASP A O 1
ATOM 868 N N . VAL A 1 104 ? -7.073 2.120 -29.193 1.00 82.25 104 VAL A N 1
ATOM 869 C CA . VAL A 1 104 ? -5.895 2.006 -28.320 1.00 82.25 104 VAL A CA 1
ATOM 870 C C . VAL A 1 104 ? -4.753 2.909 -28.814 1.00 82.25 104 VAL A C 1
ATOM 872 O O . VAL A 1 104 ? -4.203 2.686 -2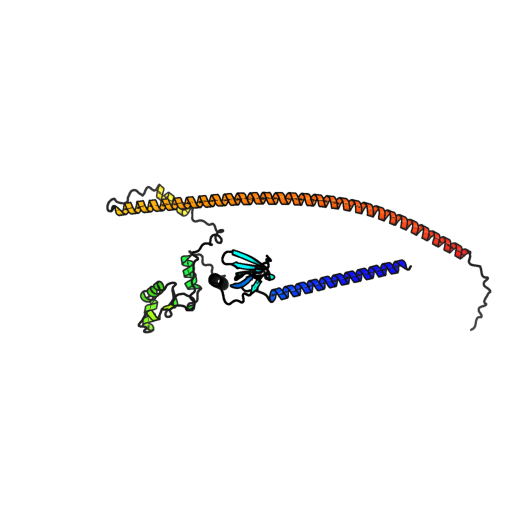9.893 1.00 82.25 104 VAL A O 1
ATOM 875 N N . PRO A 1 105 ? -4.293 3.895 -28.020 1.00 84.56 105 PRO A N 1
ATOM 876 C CA . PRO A 1 105 ? -3.185 4.760 -28.406 1.00 84.56 105 PRO A CA 1
ATOM 877 C C . PRO A 1 105 ? -1.865 4.000 -28.557 1.00 84.56 105 PRO A C 1
ATOM 879 O O . PRO A 1 105 ? -1.526 3.140 -27.741 1.00 84.56 105 PRO A O 1
ATOM 882 N N . ALA A 1 106 ? -1.044 4.407 -29.528 1.00 82.31 106 ALA A N 1
ATOM 883 C CA . ALA A 1 106 ? 0.243 3.770 -29.830 1.00 82.31 106 ALA A CA 1
ATOM 884 C C . ALA A 1 106 ? 1.195 3.670 -28.618 1.00 82.31 106 ALA A C 1
ATOM 886 O O . ALA A 1 106 ? 1.904 2.674 -28.466 1.00 82.31 106 ALA A O 1
ATOM 887 N N . TRP A 1 107 ? 1.185 4.664 -27.718 1.00 85.19 107 TRP A N 1
ATOM 888 C CA . TRP A 1 107 ? 1.996 4.628 -26.493 1.00 85.19 107 TRP A CA 1
ATOM 889 C C . TRP A 1 107 ? 1.572 3.489 -25.555 1.00 85.19 107 TRP A C 1
ATOM 891 O O . TRP A 1 107 ? 2.423 2.871 -24.920 1.00 85.19 107 TRP A O 1
ATOM 901 N N . ALA A 1 108 ? 0.273 3.184 -25.484 1.00 84.00 108 ALA A N 1
ATOM 902 C CA . ALA A 1 108 ? -0.255 2.130 -24.630 1.00 84.00 108 ALA A CA 1
ATOM 903 C C . ALA A 1 108 ? 0.116 0.752 -25.191 1.00 84.00 108 ALA A C 1
ATOM 905 O O . ALA A 1 108 ? 0.599 -0.100 -24.447 1.00 84.00 108 ALA A O 1
ATOM 906 N N . VAL A 1 109 ? 0.018 0.579 -26.514 1.00 82.38 109 VAL A N 1
ATOM 907 C CA . VAL A 1 109 ? 0.475 -0.634 -27.215 1.00 82.38 109 VAL A CA 1
ATOM 908 C C . VAL A 1 109 ? 1.969 -0.882 -26.984 1.00 82.38 109 VAL A C 1
ATOM 910 O O . VAL A 1 109 ? 2.375 -2.013 -26.717 1.00 82.38 109 VAL A O 1
ATOM 913 N N . ALA A 1 110 ? 2.802 0.162 -27.046 1.00 77.81 110 ALA A N 1
ATOM 914 C CA . ALA A 1 110 ? 4.237 0.045 -26.780 1.00 77.81 110 ALA A CA 1
ATOM 915 C C . ALA A 1 110 ? 4.524 -0.434 -25.345 1.00 77.81 110 ALA A C 1
ATOM 917 O O . ALA A 1 110 ? 5.352 -1.323 -25.142 1.00 77.81 110 ALA A O 1
ATOM 918 N N . VAL A 1 111 ? 3.796 0.095 -24.355 1.00 80.25 111 VAL A N 1
ATOM 919 C CA . VAL A 1 111 ? 3.922 -0.324 -22.949 1.00 80.25 111 VAL A CA 1
ATOM 920 C C . VAL A 1 111 ? 3.438 -1.764 -22.750 1.00 80.25 111 VAL A C 1
ATOM 922 O O . VAL A 1 111 ? 4.125 -2.539 -22.092 1.00 80.25 111 VAL A O 1
ATOM 925 N N . GLN A 1 112 ? 2.311 -2.160 -23.353 1.00 80.38 112 GLN A N 1
ATOM 926 C CA . GLN A 1 112 ? 1.818 -3.542 -23.293 1.00 80.38 112 GLN A CA 1
ATOM 927 C C . GLN A 1 112 ? 2.825 -4.542 -23.871 1.00 80.38 112 GLN A C 1
ATOM 929 O O . GLN A 1 112 ? 3.058 -5.593 -23.275 1.00 80.38 112 GLN A O 1
ATOM 934 N N . LYS A 1 113 ? 3.452 -4.207 -25.007 1.00 72.56 113 LYS A N 1
ATOM 935 C CA . LYS A 1 113 ? 4.510 -5.028 -25.613 1.00 72.56 113 LYS A CA 1
ATOM 936 C C . LYS A 1 113 ? 5.720 -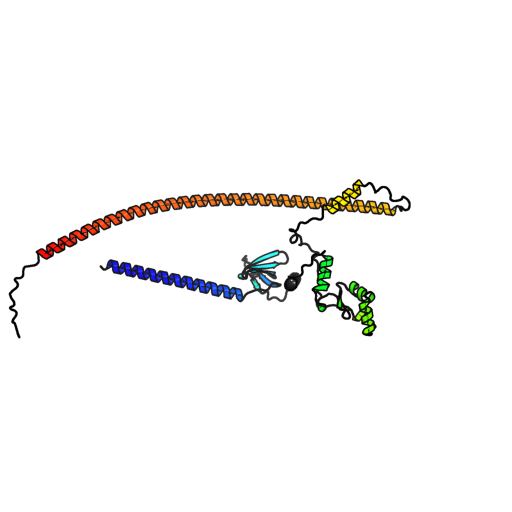5.164 -24.685 1.00 72.56 113 LYS A C 1
ATOM 938 O O . LYS A 1 113 ? 6.234 -6.266 -24.537 1.00 72.56 113 LYS A O 1
ATOM 943 N N . GLY A 1 114 ? 6.128 -4.079 -24.022 1.00 70.88 114 GLY A N 1
ATOM 944 C CA . GLY A 1 114 ? 7.207 -4.109 -23.028 1.00 70.88 114 GLY A CA 1
ATOM 945 C C . GLY A 1 114 ? 6.895 -4.983 -21.806 1.00 70.88 114 GLY A C 1
ATOM 946 O O . GLY A 1 114 ? 7.765 -5.712 -21.345 1.00 70.88 114 GLY A O 1
ATOM 947 N N . ILE A 1 115 ? 5.650 -4.970 -21.316 1.00 69.06 115 ILE A N 1
ATOM 948 C CA . ILE A 1 115 ? 5.236 -5.787 -20.159 1.00 69.06 115 ILE A CA 1
ATOM 949 C C . ILE A 1 115 ? 5.217 -7.276 -20.515 1.00 69.06 115 ILE A C 1
ATOM 951 O O . ILE A 1 115 ? 5.819 -8.075 -19.800 1.00 69.06 115 ILE A O 1
ATOM 955 N N . LYS A 1 116 ? 4.621 -7.644 -21.658 1.00 60.41 116 LYS A N 1
ATOM 956 C CA . LYS A 1 116 ? 4.654 -9.033 -22.147 1.00 60.41 116 LYS A CA 1
ATOM 957 C C . LYS A 1 116 ? 6.090 -9.537 -22.316 1.00 60.41 116 LYS A C 1
ATOM 959 O O . LYS A 1 116 ? 6.381 -10.677 -21.982 1.00 60.41 116 LYS A O 1
ATOM 964 N N . MET A 1 117 ? 6.997 -8.667 -22.766 1.00 50.53 117 MET A N 1
ATOM 965 C CA . MET A 1 117 ? 8.422 -8.985 -22.886 1.00 50.53 117 MET A CA 1
ATOM 966 C C . MET A 1 117 ? 9.071 -9.299 -21.528 1.00 50.53 117 MET A C 1
ATOM 968 O O . MET A 1 117 ? 9.856 -10.236 -21.428 1.00 50.53 117 MET A O 1
ATOM 972 N N . SER A 1 118 ? 8.729 -8.545 -20.478 1.00 53.66 118 SER A N 1
ATOM 973 C CA . SER A 1 118 ? 9.268 -8.758 -19.126 1.00 53.66 118 SER A CA 1
ATOM 974 C C . SER A 1 118 ? 8.709 -9.994 -18.411 1.00 53.66 118 SER A C 1
ATOM 976 O O . SER A 1 118 ? 9.406 -10.596 -17.602 1.00 53.66 118 SER A O 1
ATOM 978 N N . GLU A 1 119 ? 7.474 -10.409 -18.706 1.00 52.25 119 GLU A N 1
ATOM 979 C CA . GLU A 1 119 ? 6.905 -11.635 -18.127 1.00 52.25 119 GLU A CA 1
ATOM 980 C C . GLU A 1 119 ? 7.545 -12.892 -18.724 1.00 52.25 119 GLU A C 1
ATOM 982 O O . GLU A 1 119 ? 7.849 -13.827 -17.988 1.00 52.25 119 GLU A O 1
ATOM 987 N N . ILE A 1 120 ? 7.839 -12.870 -20.027 1.00 46.88 120 ILE A N 1
ATOM 988 C CA . ILE A 1 120 ? 8.570 -13.943 -20.719 1.00 46.88 120 ILE A CA 1
ATOM 989 C C . ILE A 1 120 ? 10.033 -14.012 -20.236 1.00 46.88 120 ILE A C 1
ATOM 991 O O . ILE A 1 120 ? 10.577 -15.104 -20.091 1.00 46.88 120 ILE A O 1
ATOM 995 N N . TYR A 1 121 ? 10.651 -12.861 -19.927 1.00 48.59 121 TYR A N 1
ATOM 996 C CA . TYR A 1 121 ? 12.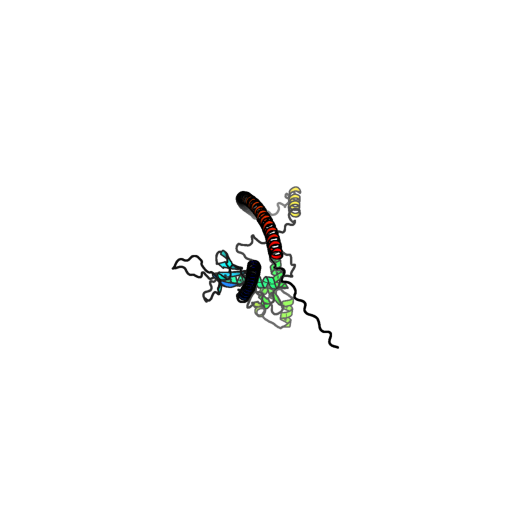000 -12.786 -19.341 1.00 48.59 121 TYR A CA 1
ATOM 997 C C . TYR A 1 121 ? 12.083 -13.566 -18.017 1.00 48.59 121 TYR A C 1
ATOM 999 O O . TYR A 1 121 ? 13.026 -14.312 -17.782 1.00 48.59 121 TYR A O 1
ATOM 1007 N N . ASN A 1 122 ? 11.078 -13.422 -17.150 1.00 48.72 122 ASN A N 1
ATOM 1008 C CA . ASN A 1 122 ? 11.111 -13.989 -15.800 1.00 48.72 122 ASN A CA 1
ATOM 1009 C C . ASN A 1 122 ? 10.724 -15.474 -15.726 1.00 48.72 122 ASN A C 1
ATOM 1011 O O . ASN A 1 122 ? 11.111 -16.137 -14.769 1.00 48.72 122 ASN A O 1
ATOM 1015 N N . SER A 1 123 ? 9.974 -16.013 -16.693 1.00 46.19 123 SER A N 1
ATOM 1016 C CA . SER A 1 123 ? 9.545 -17.420 -16.655 1.00 46.19 123 SER A CA 1
ATOM 1017 C C . SER A 1 123 ? 10.616 -18.406 -17.123 1.00 46.19 123 SER A C 1
ATOM 1019 O O . SER A 1 123 ? 10.564 -19.568 -16.736 1.00 46.19 123 SER A O 1
ATOM 1021 N N . ASN A 1 124 ? 11.577 -17.959 -17.939 1.00 45.53 124 ASN A N 1
ATOM 1022 C CA . ASN A 1 124 ? 12.588 -18.840 -18.532 1.00 45.53 124 ASN A CA 1
ATOM 1023 C C . ASN A 1 124 ? 13.993 -18.673 -17.929 1.00 45.53 124 ASN A C 1
ATOM 1025 O O . ASN A 1 124 ? 14.850 -19.511 -18.196 1.00 45.53 124 ASN A O 1
ATOM 1029 N N . TRP A 1 125 ? 14.259 -17.611 -17.155 1.00 56.31 125 TRP A N 1
ATOM 1030 C CA . TRP A 1 125 ? 15.634 -17.173 -16.839 1.00 56.31 125 TRP A CA 1
ATOM 1031 C C . TRP A 1 125 ? 15.963 -17.069 -15.349 1.00 56.31 125 TRP A C 1
ATOM 1033 O O . TRP A 1 125 ? 16.942 -16.423 -14.988 1.00 56.31 125 TRP A O 1
ATOM 1043 N N . ALA A 1 126 ? 15.188 -17.722 -14.481 1.00 46.16 126 ALA A N 1
ATOM 1044 C CA . ALA A 1 126 ? 15.447 -17.708 -13.040 1.00 46.16 126 ALA A CA 1
ATOM 1045 C C . ALA A 1 126 ? 16.753 -18.430 -12.634 1.00 46.16 126 ALA A C 1
ATOM 1047 O O . ALA A 1 126 ? 17.311 -18.104 -11.590 1.00 46.16 126 ALA A O 1
ATOM 1048 N N . ASP A 1 127 ? 17.276 -19.335 -13.476 1.00 46.34 127 ASP A N 1
ATOM 1049 C CA . ASP A 1 127 ? 18.358 -20.258 -13.090 1.00 46.34 127 ASP A CA 1
ATOM 1050 C C . ASP A 1 127 ? 19.697 -20.038 -13.832 1.00 46.34 127 ASP A C 1
ATOM 1052 O O . ASP A 1 127 ? 20.633 -20.823 -13.674 1.00 46.34 127 ASP A O 1
ATOM 1056 N N . CYS A 1 128 ? 19.835 -18.991 -14.658 1.00 53.06 128 CYS A N 1
ATOM 1057 C CA . CYS A 1 128 ? 21.074 -18.751 -15.410 1.00 53.06 128 CYS A CA 1
ATOM 1058 C C . CYS A 1 128 ? 22.024 -17.774 -14.690 1.00 53.06 128 CYS A C 1
ATOM 1060 O O . CYS A 1 128 ? 21.823 -16.563 -14.715 1.00 53.06 128 CYS A O 1
ATOM 1062 N N . LEU A 1 129 ? 23.101 -18.307 -14.103 1.00 52.75 129 LEU A N 1
ATOM 1063 C CA . LEU A 1 129 ? 24.135 -17.574 -13.347 1.00 52.75 129 LEU A CA 1
ATOM 1064 C C . LEU A 1 129 ? 25.214 -16.904 -14.235 1.00 52.75 129 LEU A C 1
ATOM 1066 O O . LEU A 1 129 ? 26.385 -16.866 -13.866 1.00 52.75 129 LEU A O 1
ATOM 1070 N N . TYR A 1 130 ? 24.877 -16.424 -15.437 1.00 55.97 130 TYR A N 1
ATOM 1071 C CA . TYR A 1 130 ? 25.885 -15.832 -16.329 1.00 55.97 130 TYR A CA 1
ATOM 1072 C C . TYR A 1 130 ? 26.282 -14.410 -15.896 1.00 55.97 130 TYR A C 1
ATOM 1074 O O . TYR A 1 130 ? 25.522 -13.457 -16.075 1.00 55.97 130 TYR A O 1
ATOM 1082 N N . GLU A 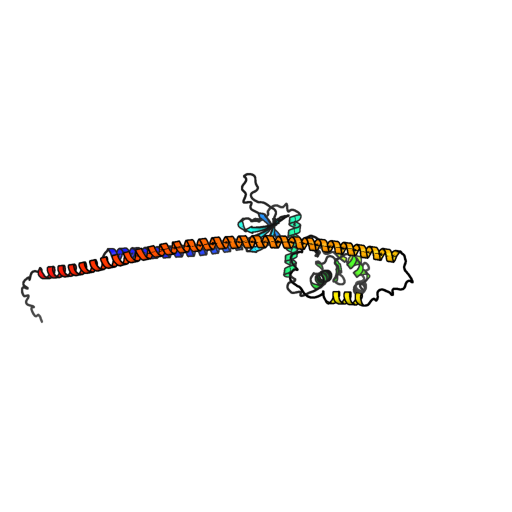1 131 ? 27.510 -14.260 -15.397 1.00 47.97 131 GLU A N 1
ATOM 1083 C CA . GLU A 1 131 ? 28.140 -12.976 -15.074 1.00 47.97 131 GLU A CA 1
ATOM 1084 C C . GLU A 1 131 ? 29.073 -12.544 -16.220 1.00 47.97 131 GLU A C 1
ATOM 1086 O O . GLU A 1 131 ? 30.109 -13.156 -16.473 1.00 47.97 131 GLU A O 1
ATOM 1091 N N . GLY A 1 132 ? 28.703 -11.496 -16.963 1.00 59.69 132 GLY A N 1
ATOM 1092 C CA . GLY A 1 132 ? 29.487 -11.011 -18.104 1.00 59.69 132 GLY A CA 1
ATOM 1093 C C . GLY A 1 132 ? 29.108 -9.596 -18.540 1.00 59.69 132 GLY A C 1
ATOM 1094 O O . GLY A 1 132 ? 28.087 -9.047 -18.121 1.00 59.69 132 GLY A O 1
ATOM 1095 N N . LYS A 1 133 ? 29.931 -8.976 -19.397 1.00 52.78 133 LYS A N 1
ATOM 1096 C CA . LYS A 1 133 ? 29.663 -7.624 -19.918 1.00 52.78 133 LYS A CA 1
ATOM 1097 C C . LYS A 1 133 ? 28.385 -7.630 -20.761 1.00 52.78 133 LYS A C 1
ATOM 1099 O O . LYS A 1 133 ? 28.106 -8.574 -21.489 1.00 52.78 133 LYS A O 1
ATOM 1104 N N . LYS A 1 134 ? 27.656 -6.510 -20.767 1.00 50.91 134 LYS A N 1
ATOM 1105 C CA . LYS A 1 134 ? 26.344 -6.343 -21.429 1.00 50.91 134 LYS A CA 1
ATOM 1106 C C . LYS A 1 134 ? 26.267 -6.845 -22.884 1.00 50.91 134 LYS A C 1
ATOM 1108 O O . LYS A 1 134 ? 25.228 -7.351 -23.299 1.00 50.91 134 LYS A O 1
ATOM 1113 N N . ARG A 1 135 ? 27.333 -6.676 -23.681 1.00 50.22 135 ARG A N 1
ATOM 1114 C CA . ARG A 1 135 ? 27.395 -7.172 -25.075 1.00 50.22 135 ARG A CA 1
ATOM 1115 C C . ARG A 1 135 ? 27.439 -8.701 -25.136 1.00 50.22 135 ARG A C 1
ATOM 1117 O O . ARG A 1 135 ? 26.790 -9.287 -26.000 1.00 50.22 135 ARG A O 1
ATOM 1124 N N . ASP A 1 136 ? 28.135 -9.312 -24.190 1.00 57.25 136 ASP A N 1
ATOM 1125 C CA . ASP A 1 136 ? 28.326 -10.755 -24.091 1.00 57.25 136 ASP A CA 1
ATOM 1126 C C . ASP A 1 136 ? 27.084 -11.416 -23.492 1.00 57.25 136 ASP A C 1
ATOM 1128 O O . ASP A 1 136 ? 26.668 -12.469 -23.963 1.00 57.25 136 ASP A O 1
ATOM 1132 N N . THR A 1 137 ? 26.390 -10.736 -22.572 1.00 60.56 137 THR A N 1
ATOM 1133 C CA . THR A 1 137 ? 25.083 -11.168 -22.055 1.00 60.56 137 THR A CA 1
ATOM 1134 C C . THR A 1 137 ? 24.052 -11.305 -23.174 1.00 60.56 137 THR A C 1
ATOM 1136 O O . THR A 1 137 ? 23.330 -12.294 -23.228 1.00 60.56 137 THR A O 1
ATOM 1139 N N . ILE A 1 138 ? 23.996 -10.355 -24.117 1.00 60.59 138 ILE A N 1
ATOM 1140 C CA . ILE A 1 138 ? 23.072 -10.446 -25.262 1.00 60.59 138 ILE A CA 1
ATOM 1141 C C . ILE A 1 138 ? 23.391 -11.668 -26.121 1.00 60.59 138 ILE A C 1
ATOM 1143 O O . ILE A 1 138 ? 22.486 -12.394 -26.528 1.00 60.59 138 ILE A O 1
ATOM 1147 N N . TRP A 1 139 ? 24.673 -11.885 -26.410 1.00 64.44 139 TRP A N 1
ATOM 1148 C CA . TRP A 1 139 ? 25.110 -13.023 -27.212 1.00 64.44 139 TRP A CA 1
ATOM 1149 C C . TRP A 1 139 ? 24.824 -14.350 -26.508 1.00 64.44 139 TRP A C 1
ATOM 1151 O O . TRP A 1 139 ? 24.288 -15.270 -27.122 1.00 64.44 139 TRP A O 1
ATOM 1161 N N . HIS A 1 140 ? 25.091 -14.415 -25.205 1.00 67.75 140 HIS A N 1
ATOM 1162 C CA . HIS A 1 140 ? 24.762 -15.542 -24.348 1.00 67.75 140 HIS A CA 1
ATOM 1163 C C . HIS A 1 140 ? 23.258 -15.853 -24.365 1.00 67.75 140 HIS A C 1
ATOM 1165 O O . HIS A 1 140 ? 22.884 -17.013 -24.530 1.00 67.75 140 HIS A O 1
ATOM 1171 N N . ILE A 1 141 ? 22.402 -14.828 -24.270 1.00 62.12 141 ILE A N 1
ATOM 1172 C CA . ILE A 1 141 ? 20.939 -14.962 -24.346 1.00 62.12 141 ILE A CA 1
ATOM 1173 C C . ILE A 1 141 ? 20.518 -15.543 -25.698 1.00 62.12 141 ILE A C 1
ATOM 1175 O O . ILE A 1 141 ? 19.818 -16.551 -25.748 1.00 62.12 141 ILE A O 1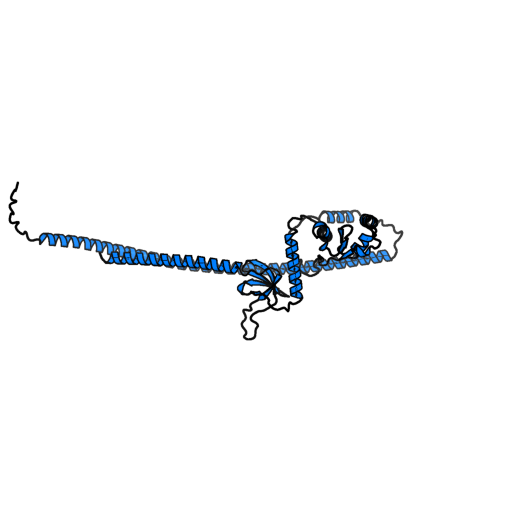
ATOM 1179 N N . ILE A 1 142 ? 20.974 -14.946 -26.800 1.00 65.56 142 ILE A N 1
ATOM 1180 C CA . ILE A 1 142 ? 20.602 -15.368 -28.159 1.00 65.56 142 ILE A CA 1
ATOM 1181 C C . ILE A 1 142 ? 21.036 -16.817 -28.435 1.00 65.56 142 ILE A C 1
ATOM 1183 O O . ILE A 1 142 ? 20.300 -17.580 -29.065 1.00 65.56 142 ILE A O 1
ATOM 1187 N N . LEU A 1 143 ? 22.213 -17.212 -27.952 1.00 67.12 143 LEU A N 1
ATOM 1188 C CA . LEU A 1 143 ? 22.752 -18.549 -28.178 1.00 67.12 143 LEU A CA 1
ATOM 1189 C C . LEU A 1 143 ? 22.141 -19.630 -27.295 1.00 67.12 143 LEU A C 1
ATOM 1191 O O . LEU A 1 143 ? 21.879 -20.725 -27.782 1.00 67.12 143 LEU A O 1
ATOM 1195 N N . ASN A 1 144 ? 21.954 -19.356 -26.008 1.00 63.03 144 ASN A N 1
ATOM 1196 C CA . ASN A 1 144 ? 21.669 -20.417 -25.042 1.00 63.03 144 ASN A CA 1
ATOM 1197 C C . ASN A 1 144 ? 20.199 -20.451 -24.621 1.00 63.03 144 ASN A C 1
ATOM 1199 O O . ASN A 1 144 ? 19.734 -21.484 -24.154 1.00 63.03 144 ASN A O 1
ATOM 1203 N N . HIS A 1 145 ? 19.457 -19.356 -24.827 1.00 61.53 145 HIS A N 1
ATOM 1204 C CA . HIS A 1 145 ? 18.151 -19.168 -24.186 1.00 61.53 145 HIS A CA 1
ATOM 1205 C C . HIS A 1 145 ? 17.001 -18.812 -25.130 1.00 61.53 145 HIS A C 1
ATOM 1207 O O . HIS A 1 145 ? 15.843 -18.852 -24.715 1.00 61.53 145 HIS A O 1
ATOM 1213 N N . VAL A 1 146 ? 17.282 -18.457 -26.386 1.00 63.97 146 VAL A N 1
ATOM 1214 C CA . VAL A 1 146 ? 16.255 -18.087 -27.375 1.00 63.97 146 VAL A CA 1
ATOM 1215 C C . VAL A 1 146 ? 16.094 -19.212 -28.394 1.00 63.97 146 VAL A C 1
ATOM 1217 O O . VAL A 1 146 ? 17.070 -19.625 -29.010 1.00 63.97 146 VAL A O 1
ATOM 1220 N N . GLN A 1 147 ? 14.869 -19.707 -28.588 1.00 65.12 147 GLN A N 1
ATOM 1221 C CA . GLN A 1 147 ? 14.575 -20.699 -29.630 1.00 65.12 147 GLN A CA 1
ATOM 1222 C C . GLN A 1 147 ? 14.853 -20.125 -31.032 1.00 65.12 147 GLN A C 1
ATOM 1224 O O . GLN A 1 147 ? 14.801 -18.914 -31.248 1.00 65.12 147 GLN A O 1
ATOM 1229 N N . GLU A 1 148 ? 15.187 -20.984 -31.995 1.00 64.81 148 GLU A N 1
ATOM 1230 C CA . GLU A 1 148 ? 15.626 -20.561 -33.337 1.00 64.81 148 GLU A CA 1
ATOM 1231 C C . GLU A 1 148 ? 14.577 -19.736 -34.086 1.00 64.81 148 GLU A C 1
ATOM 1233 O O . GLU A 1 148 ? 14.904 -18.762 -34.758 1.00 64.81 148 GLU A O 1
ATOM 1238 N N . ASP A 1 149 ? 13.304 -20.065 -33.906 1.00 65.38 149 ASP A N 1
ATOM 1239 C CA . ASP A 1 149 ? 12.173 -19.347 -34.484 1.00 65.38 149 ASP A CA 1
ATOM 1240 C C . ASP A 1 149 ? 11.946 -17.968 -33.847 1.00 65.38 149 ASP A C 1
ATOM 1242 O O . ASP A 1 149 ? 11.233 -17.146 -34.419 1.00 65.38 149 ASP A O 1
ATOM 1246 N N . GLN A 1 150 ? 12.563 -17.686 -32.698 1.00 65.38 150 GLN A N 1
ATOM 1247 C CA . GLN A 1 150 ? 12.430 -16.430 -31.965 1.00 65.38 150 GLN A CA 1
ATOM 1248 C C . GLN A 1 150 ? 13.629 -15.492 -32.167 1.00 65.38 150 GLN A C 1
ATOM 1250 O O . GLN A 1 150 ? 13.574 -14.352 -31.720 1.00 65.38 150 GLN A O 1
ATOM 1255 N N . VAL A 1 151 ? 14.713 -15.886 -32.846 1.00 69.81 151 VAL A N 1
ATOM 1256 C CA . VAL A 1 151 ? 15.825 -14.954 -33.134 1.00 69.81 151 VAL A CA 1
ATOM 1257 C C . VAL A 1 151 ? 15.582 -14.142 -34.418 1.00 69.81 151 VAL A C 1
ATOM 1259 O O . VAL A 1 151 ? 14.946 -14.635 -35.346 1.00 69.81 151 VAL A O 1
ATOM 1262 N N . PRO A 1 152 ? 16.092 -12.895 -34.528 1.00 73.94 152 PRO A N 1
ATOM 1263 C CA . PRO A 1 152 ? 15.877 -12.044 -35.703 1.00 73.94 152 PRO A CA 1
ATOM 1264 C C . PRO A 1 152 ? 16.229 -12.693 -37.043 1.00 73.94 152 PRO A C 1
ATOM 1266 O O . PRO A 1 152 ? 15.478 -12.554 -38.013 1.00 73.94 152 PRO A O 1
ATOM 1269 N N . PHE A 1 153 ? 17.353 -13.406 -37.076 1.00 79.44 153 PHE A N 1
ATOM 1270 C CA . PHE A 1 153 ? 17.804 -14.187 -38.217 1.00 79.44 153 PHE A CA 1
ATOM 1271 C C . PHE A 1 153 ? 18.353 -15.519 -37.716 1.00 79.44 153 PHE A C 1
ATOM 1273 O O . PHE A 1 153 ? 19.168 -15.537 -36.790 1.00 79.44 153 PHE A O 1
ATOM 1280 N N . TYR A 1 154 ? 17.979 -16.618 -38.362 1.00 84.25 154 TYR A N 1
ATOM 1281 C CA . TYR A 1 154 ? 18.638 -17.906 -38.165 1.00 84.25 154 TYR A CA 1
ATOM 1282 C C . TYR A 1 154 ? 18.915 -18.597 -39.497 1.00 84.25 154 TYR A C 1
ATOM 1284 O O . TYR A 1 154 ? 18.285 -18.309 -40.517 1.00 84.25 154 TYR A O 1
ATOM 1292 N N . CYS A 1 155 ? 19.902 -19.482 -39.468 1.00 82.94 155 CYS A N 1
ATOM 1293 C CA . CYS A 1 155 ? 20.252 -20.358 -40.569 1.00 82.94 155 CYS A CA 1
ATOM 1294 C C . CYS A 1 155 ? 19.540 -21.701 -40.392 1.00 82.94 155 CYS A C 1
ATOM 1296 O O . CYS A 1 155 ? 19.719 -22.358 -39.370 1.00 82.94 155 CYS A O 1
ATOM 1298 N N . ASN A 1 156 ? 18.767 -22.132 -41.385 1.00 78.75 156 ASN A N 1
ATOM 1299 C CA . ASN A 1 156 ? 18.059 -23.418 -41.357 1.00 78.75 156 ASN A CA 1
ATOM 1300 C C . ASN A 1 156 ? 18.960 -24.641 -41.603 1.00 78.75 156 ASN A C 1
ATOM 1302 O O . ASN A 1 156 ? 18.560 -25.753 -41.282 1.00 78.75 156 ASN A O 1
ATOM 1306 N N . ILE A 1 157 ? 20.163 -24.449 -42.155 1.00 81.06 157 ILE A N 1
ATOM 1307 C CA . ILE A 1 157 ? 21.099 -25.543 -42.478 1.00 81.06 157 ILE A CA 1
ATOM 1308 C C . ILE A 1 157 ? 21.952 -25.934 -41.263 1.00 81.06 157 ILE A C 1
ATOM 1310 O O . ILE A 1 157 ? 22.224 -27.109 -41.002 1.00 81.06 157 ILE A O 1
ATOM 1314 N N . CYS A 1 158 ? 22.429 -24.942 -40.514 1.00 80.69 158 CYS A N 1
ATOM 1315 C CA . CYS A 1 158 ? 23.365 -25.172 -39.413 1.00 80.69 158 CYS A CA 1
ATOM 1316 C C . CYS A 1 158 ? 22.940 -24.521 -38.097 1.00 80.69 158 CYS A C 1
ATOM 1318 O O . CYS A 1 158 ? 23.766 -24.417 -37.193 1.00 80.69 158 CYS A O 1
ATOM 1320 N N . HIS A 1 159 ? 21.685 -24.073 -37.997 1.00 78.38 159 HIS A N 1
ATOM 1321 C CA . HIS A 1 159 ? 21.081 -23.531 -36.775 1.00 78.38 159 HIS A CA 1
ATOM 1322 C C . HIS A 1 159 ? 21.818 -22.321 -36.179 1.00 78.38 159 HIS A C 1
ATOM 1324 O O . HIS A 1 159 ? 21.637 -21.964 -35.014 1.00 78.38 159 HIS A O 1
ATOM 1330 N N . TYR A 1 160 ? 22.657 -21.655 -36.978 1.00 82.06 160 TYR A N 1
ATOM 1331 C CA . TYR A 1 160 ? 23.368 -20.459 -36.546 1.00 82.06 160 TYR A CA 1
ATOM 1332 C C . TYR A 1 160 ? 22.384 -19.316 -36.308 1.00 82.06 160 TYR A C 1
ATOM 1334 O O . TYR A 1 160 ? 21.484 -19.079 -37.115 1.00 82.06 160 TYR A O 1
ATOM 1342 N N . ARG A 1 161 ? 22.580 -18.583 -35.211 1.00 80.50 161 ARG A N 1
ATOM 1343 C CA . ARG A 1 161 ? 21.688 -17.509 -34.764 1.00 80.50 161 ARG A CA 1
ATOM 1344 C C . ARG A 1 161 ? 22.385 -16.164 -34.916 1.00 80.50 161 ARG A C 1
ATOM 1346 O O . ARG A 1 161 ? 23.487 -15.967 -34.412 1.00 80.50 161 ARG A O 1
ATOM 1353 N N . GLY A 1 162 ? 21.739 -15.234 -35.614 1.00 76.62 162 GLY A N 1
ATOM 1354 C CA . GLY A 1 162 ? 22.262 -13.903 -35.900 1.00 76.62 162 GLY A CA 1
ATOM 1355 C C . GLY A 1 162 ? 21.329 -12.799 -35.415 1.00 76.62 162 GLY A C 1
ATOM 1356 O O . GLY A 1 162 ? 20.107 -12.878 -35.532 1.00 76.62 162 GLY A O 1
ATOM 1357 N N . ASN A 1 163 ? 21.913 -11.721 -34.899 1.00 70.12 163 ASN A N 1
ATOM 1358 C CA . ASN A 1 163 ? 21.162 -10.537 -34.476 1.00 70.12 163 ASN A CA 1
ATOM 1359 C C . ASN A 1 163 ? 20.960 -9.519 -35.611 1.00 70.12 163 ASN A C 1
ATOM 1361 O O . ASN A 1 163 ? 20.058 -8.685 -35.544 1.00 70.12 163 ASN A O 1
ATOM 1365 N N . THR A 1 164 ? 21.776 -9.584 -36.666 1.00 77.06 164 THR A N 1
ATOM 1366 C CA . THR A 1 164 ? 21.679 -8.712 -37.840 1.00 77.06 164 THR A CA 1
ATOM 1367 C C . THR A 1 164 ? 21.783 -9.513 -39.132 1.00 77.06 164 THR A C 1
ATOM 1369 O O . THR A 1 164 ? 22.406 -10.576 -39.194 1.00 77.06 164 THR A O 1
ATOM 1372 N N . ARG A 1 165 ? 21.225 -8.961 -40.210 1.00 80.19 165 ARG A N 1
ATOM 1373 C CA . ARG A 1 165 ? 21.347 -9.551 -41.545 1.00 80.19 165 ARG A CA 1
ATOM 1374 C C . ARG A 1 165 ? 22.814 -9.678 -41.976 1.00 80.19 165 ARG A C 1
ATOM 1376 O O . ARG A 1 165 ? 23.221 -10.740 -42.422 1.00 80.19 165 ARG A O 1
ATOM 1383 N N . ARG A 1 166 ? 23.629 -8.646 -41.725 1.00 79.25 166 ARG A N 1
ATOM 1384 C CA . ARG A 1 166 ? 25.063 -8.628 -42.066 1.00 79.25 166 ARG A CA 1
ATOM 1385 C C . ARG A 1 166 ? 25.859 -9.726 -41.355 1.00 79.25 166 ARG A C 1
ATOM 1387 O O . ARG A 1 166 ? 26.773 -10.296 -41.942 1.00 79.25 166 ARG A O 1
ATOM 1394 N N . THR A 1 167 ? 25.529 -10.035 -40.096 1.00 80.62 167 THR A N 1
ATOM 1395 C CA . THR A 1 167 ? 26.155 -11.164 -39.384 1.00 80.62 167 THR A CA 1
ATOM 1396 C C . THR A 1 167 ? 25.779 -12.509 -39.999 1.00 80.62 167 THR A C 1
ATOM 1398 O O . THR A 1 167 ? 26.628 -13.392 -40.061 1.00 80.62 167 THR A O 1
ATOM 1401 N N . MET A 1 168 ? 24.551 -12.647 -40.509 1.00 83.38 168 MET A N 1
ATOM 1402 C CA . MET A 1 168 ? 24.100 -13.869 -41.177 1.00 83.38 168 MET A CA 1
ATOM 1403 C C . MET A 1 168 ? 24.727 -14.034 -42.567 1.00 83.38 168 MET A C 1
ATOM 1405 O O . MET A 1 168 ? 25.205 -15.109 -42.905 1.00 83.38 168 MET A O 1
ATOM 1409 N N . GLU A 1 169 ? 24.807 -12.953 -43.344 1.00 82.62 169 GLU A N 1
ATOM 1410 C CA . GLU A 1 169 ? 25.483 -12.946 -44.650 1.00 82.62 169 GLU A CA 1
ATOM 1411 C C . GLU A 1 169 ? 26.963 -13.310 -44.504 1.00 82.62 169 GLU A C 1
ATOM 1413 O O . GLU A 1 169 ? 27.478 -14.137 -45.251 1.00 82.62 169 GLU A O 1
ATOM 1418 N N . ARG A 1 170 ? 27.640 -12.768 -43.482 1.00 83.88 170 ARG A N 1
ATOM 1419 C CA . ARG A 1 170 ? 29.014 -13.171 -43.165 1.00 83.88 170 ARG A CA 1
ATOM 1420 C C . ARG A 1 170 ? 29.090 -14.652 -42.800 1.00 83.88 170 ARG A C 1
ATOM 1422 O O . ARG A 1 170 ? 29.988 -15.334 -43.282 1.00 83.88 170 ARG A O 1
ATOM 1429 N N . HIS A 1 171 ? 28.184 -15.144 -41.958 1.00 84.31 171 HIS A N 1
ATOM 1430 C CA . HIS A 1 171 ? 28.160 -16.546 -41.543 1.00 84.31 171 HIS A CA 1
ATOM 1431 C C . HIS A 1 171 ? 28.064 -17.495 -42.745 1.00 84.31 171 HIS A C 1
ATOM 1433 O O . HIS A 1 171 ? 28.881 -18.401 -42.853 1.00 84.31 171 HIS A O 1
ATOM 1439 N N . ILE A 1 172 ? 27.154 -17.230 -43.682 1.00 83.06 172 ILE A N 1
ATOM 1440 C CA . ILE A 1 172 ? 26.940 -18.091 -44.852 1.00 83.06 172 ILE A CA 1
ATOM 1441 C C . ILE A 1 172 ? 28.175 -18.149 -45.764 1.00 83.06 172 ILE A C 1
ATOM 1443 O O . ILE A 1 172 ? 28.466 -19.183 -46.348 1.00 83.06 172 ILE A O 1
ATOM 1447 N N . ILE A 1 173 ? 28.936 -17.056 -45.852 1.00 84.00 173 ILE A N 1
ATOM 1448 C CA . ILE A 1 173 ? 30.127 -16.983 -46.710 1.00 84.00 173 ILE A CA 1
ATOM 1449 C C . ILE A 1 173 ? 31.371 -17.554 -46.015 1.00 84.00 173 ILE A C 1
ATOM 1451 O O . ILE A 1 173 ? 32.241 -18.121 -46.664 1.00 84.00 173 ILE A O 1
ATOM 1455 N N . THR A 1 174 ? 31.500 -17.354 -44.701 1.00 82.94 174 THR A N 1
ATOM 1456 C CA . THR A 1 174 ? 32.773 -17.577 -43.987 1.00 82.94 174 THR A CA 1
ATOM 1457 C C . THR A 1 174 ? 32.798 -18.840 -43.135 1.00 82.94 174 THR A C 1
ATOM 1459 O O . THR A 1 174 ? 33.876 -19.321 -42.789 1.00 82.94 174 THR A O 1
ATOM 1462 N N . TYR A 1 175 ? 31.639 -19.386 -42.761 1.00 84.75 175 TYR A N 1
ATOM 1463 C CA . TYR A 1 175 ? 31.580 -20.490 -41.814 1.00 84.75 175 TYR A CA 1
ATOM 1464 C C . TYR A 1 175 ? 31.724 -21.837 -42.524 1.00 84.75 175 TYR A C 1
ATOM 1466 O O . TYR A 1 175 ? 30.795 -22.330 -43.157 1.00 84.75 175 TYR A O 1
ATOM 1474 N N . LYS A 1 176 ? 32.895 -22.461 -42.372 1.00 82.69 176 LYS A N 1
ATOM 1475 C CA . LYS A 1 176 ? 33.242 -23.727 -43.032 1.00 82.69 176 LYS A CA 1
ATOM 1476 C C . LYS A 1 176 ? 32.200 -24.852 -42.840 1.00 82.69 176 LYS A C 1
ATOM 1478 O O . LYS A 1 176 ? 31.793 -25.419 -43.848 1.00 82.69 176 LYS A O 1
ATOM 1483 N N . PRO A 1 177 ? 31.658 -25.111 -41.630 1.00 82.50 177 PRO A N 1
ATOM 1484 C CA . PRO A 1 177 ? 30.633 -26.148 -41.454 1.00 82.50 177 PRO A CA 1
ATOM 1485 C C . PRO A 1 177 ? 29.286 -25.833 -42.124 1.00 82.50 177 PRO A C 1
ATOM 1487 O O . PRO A 1 177 ? 28.463 -26.726 -42.301 1.00 82.50 177 PRO A O 1
ATOM 1490 N N . HIS A 1 178 ? 29.020 -24.567 -42.467 1.00 81.75 178 HIS A N 1
ATOM 1491 C CA . HIS A 1 178 ? 27.855 -24.216 -43.279 1.00 81.75 178 HIS A CA 1
ATOM 1492 C C . HIS A 1 178 ? 28.083 -24.596 -44.743 1.00 81.75 178 HIS A C 1
ATOM 1494 O O . HIS A 1 178 ? 27.211 -25.214 -45.343 1.00 81.75 178 HIS A O 1
ATOM 1500 N N . LEU A 1 179 ? 29.263 -24.279 -45.284 1.00 81.94 179 LEU A N 1
ATOM 1501 C CA . LEU A 1 179 ? 29.636 -24.595 -46.665 1.00 81.94 179 LEU A CA 1
ATOM 1502 C C . LEU A 1 179 ? 29.666 -26.110 -46.914 1.00 81.94 179 LEU A C 1
ATOM 1504 O O . LEU A 1 179 ? 29.092 -26.573 -47.892 1.00 81.94 179 LEU A O 1
ATOM 1508 N N . GLU A 1 180 ? 30.230 -26.883 -45.981 1.00 83.44 180 GLU A N 1
ATOM 1509 C CA . GLU A 1 180 ? 30.262 -28.353 -46.058 1.00 83.44 180 GLU A CA 1
ATOM 1510 C C . GLU A 1 180 ? 28.844 -28.953 -46.117 1.00 83.44 180 GLU A C 1
ATOM 1512 O O . GLU A 1 180 ? 28.566 -29.835 -46.925 1.00 83.44 180 GLU A O 1
ATOM 1517 N N . LYS A 1 181 ? 27.904 -28.421 -45.324 1.00 83.19 181 LYS A N 1
ATOM 1518 C CA . LYS A 1 181 ? 26.496 -28.842 -45.385 1.00 83.19 181 LYS A CA 1
ATOM 1519 C C . LYS A 1 181 ? 25.799 -28.395 -46.670 1.00 83.19 181 LYS A C 1
ATOM 1521 O O . LYS A 1 181 ? 24.927 -29.097 -47.163 1.00 83.19 181 LYS A O 1
ATOM 1526 N N . MET A 1 182 ? 26.139 -27.229 -47.218 1.00 80.00 182 MET A N 1
ATOM 1527 C CA . MET A 1 182 ? 25.570 -26.787 -48.497 1.00 80.00 182 MET A CA 1
ATOM 1528 C C . MET A 1 182 ? 25.972 -27.707 -49.651 1.00 80.00 182 MET A C 1
ATOM 1530 O O . MET A 1 182 ? 25.127 -28.006 -50.495 1.00 80.00 182 MET A O 1
ATOM 1534 N N . GLU A 1 183 ? 27.221 -28.177 -49.655 1.00 81.75 183 GLU A N 1
ATOM 1535 C CA . GLU A 1 183 ? 27.704 -29.183 -50.607 1.00 81.75 183 GLU A CA 1
ATOM 1536 C C . GLU A 1 183 ? 26.978 -30.523 -50.415 1.00 81.75 183 GLU A C 1
ATOM 1538 O O . GLU A 1 183 ? 26.539 -31.123 -51.393 1.00 81.75 183 GLU A O 1
ATOM 1543 N N . GLU A 1 184 ? 26.760 -30.954 -49.166 1.00 83.31 184 GLU A N 1
ATOM 1544 C CA . GLU A 1 184 ? 26.011 -32.181 -48.846 1.00 83.31 184 GLU A CA 1
ATOM 1545 C C . GLU A 1 184 ? 24.555 -32.140 -49.349 1.00 83.31 184 GLU A C 1
ATOM 1547 O O . GLU A 1 184 ? 24.050 -33.125 -49.889 1.00 83.31 184 GLU A O 1
ATOM 1552 N N . PHE A 1 185 ? 23.881 -30.994 -49.212 1.00 78.31 185 PHE A N 1
ATOM 1553 C CA . PHE A 1 185 ? 22.486 -30.815 -49.635 1.00 78.31 185 PHE A CA 1
ATOM 1554 C C . PHE A 1 185 ? 22.324 -30.310 -51.080 1.00 78.31 185 PHE A C 1
ATOM 1556 O O . PHE A 1 185 ? 21.190 -30.099 -51.515 1.00 78.31 185 PHE A O 1
ATOM 1563 N N . ASN A 1 186 ? 23.423 -30.132 -51.824 1.00 81.06 186 ASN A N 1
ATOM 1564 C CA . ASN A 1 186 ? 23.448 -29.647 -53.209 1.00 81.06 186 ASN A CA 1
ATOM 1565 C C . ASN A 1 186 ? 22.651 -28.336 -53.407 1.00 81.06 186 ASN A C 1
ATOM 1567 O O . ASN A 1 186 ? 21.784 -28.233 -54.279 1.00 81.06 186 ASN A O 1
ATOM 1571 N N . ILE A 1 187 ? 22.894 -27.353 -52.531 1.00 77.56 187 ILE A N 1
ATOM 1572 C CA . ILE A 1 187 ? 22.199 -26.057 -52.532 1.00 77.56 187 ILE A CA 1
ATOM 1573 C C . ILE A 1 187 ? 23.077 -25.004 -53.217 1.00 77.56 187 ILE A C 1
ATOM 1575 O O . ILE A 1 187 ? 24.048 -24.524 -52.638 1.00 77.56 187 ILE A O 1
ATOM 1579 N N . ASP A 1 188 ? 22.674 -24.565 -54.409 1.00 66.06 188 ASP A N 1
ATOM 1580 C CA . ASP A 1 188 ? 23.469 -23.645 -55.244 1.00 66.06 188 ASP A CA 1
ATOM 1581 C C . ASP A 1 188 ? 23.338 -22.158 -54.857 1.00 66.06 188 ASP A C 1
ATOM 1583 O O . ASP A 1 188 ? 24.022 -21.297 -55.416 1.00 66.06 188 ASP A O 1
ATOM 1587 N N . SER A 1 189 ? 22.439 -21.809 -53.924 1.00 65.94 189 SER A N 1
ATOM 1588 C CA . SER A 1 189 ? 22.196 -20.409 -53.552 1.00 65.94 189 SER A CA 1
ATOM 1589 C C . SER A 1 189 ? 22.096 -20.181 -52.043 1.00 65.94 189 SER A C 1
ATOM 1591 O O . SER A 1 189 ? 21.230 -20.713 -51.354 1.00 65.94 189 SER A O 1
ATOM 1593 N N . CYS A 1 190 ? 22.950 -19.288 -51.549 1.00 63.47 190 CYS A N 1
ATOM 1594 C CA . CYS A 1 190 ? 23.046 -18.875 -50.149 1.00 63.47 190 CYS A CA 1
ATOM 1595 C C . CYS A 1 190 ? 21.837 -18.066 -49.636 1.00 63.47 190 CYS A C 1
ATOM 1597 O O . CYS A 1 190 ? 21.638 -17.924 -48.429 1.00 63.47 190 CYS A O 1
ATOM 1599 N N . ASN A 1 191 ? 21.025 -17.502 -50.537 1.00 64.19 191 ASN A N 1
ATOM 1600 C CA . ASN A 1 191 ? 19.948 -16.574 -50.173 1.00 64.19 191 ASN A CA 1
ATOM 1601 C C . ASN A 1 191 ? 18.719 -17.270 -49.569 1.00 64.19 191 ASN A C 1
ATOM 1603 O O . ASN A 1 191 ? 17.984 -16.638 -48.813 1.00 64.19 191 ASN A O 1
ATOM 1607 N N . SER A 1 192 ? 18.506 -18.558 -49.855 1.00 64.75 192 SER A N 1
ATOM 1608 C CA . SER A 1 192 ? 17.425 -19.360 -49.262 1.00 64.75 192 SER A CA 1
ATOM 1609 C C . SER A 1 192 ? 17.717 -19.822 -47.830 1.00 64.75 192 SER A C 1
ATOM 1611 O O . SER A 1 192 ? 16.815 -20.304 -47.150 1.00 64.75 192 SER A O 1
ATOM 1613 N N . CYS A 1 193 ? 18.957 -19.666 -47.359 1.00 68.12 193 CYS A N 1
ATOM 1614 C CA . CYS A 1 193 ? 19.396 -20.147 -46.048 1.00 68.12 193 CYS A CA 1
ATOM 1615 C C . CYS A 1 193 ? 19.070 -19.167 -44.906 1.00 68.12 193 CYS A C 1
ATOM 1617 O O . CYS A 1 193 ? 19.091 -19.544 -43.735 1.00 68.12 193 CYS A O 1
ATOM 1619 N N . ILE A 1 194 ? 18.780 -17.899 -45.231 1.00 76.00 194 ILE A N 1
ATOM 1620 C CA . ILE A 1 194 ? 18.455 -16.857 -44.251 1.00 76.00 194 ILE A CA 1
ATOM 1621 C C . ILE A 1 194 ? 16.958 -16.875 -43.979 1.00 76.00 194 ILE A C 1
ATOM 1623 O O . ILE A 1 194 ? 16.170 -16.376 -44.784 1.00 76.00 194 ILE A O 1
ATOM 1627 N N . ILE A 1 195 ? 16.564 -17.345 -42.798 1.00 75.94 195 ILE A N 1
ATOM 1628 C CA . ILE A 1 195 ? 15.185 -17.202 -42.345 1.00 75.94 195 ILE A CA 1
ATOM 1629 C C . ILE A 1 195 ? 15.090 -15.993 -41.423 1.00 75.94 195 ILE A C 1
ATOM 1631 O O . ILE A 1 195 ? 15.748 -15.902 -40.384 1.00 75.94 195 ILE A O 1
ATOM 1635 N N . LYS A 1 196 ? 14.246 -15.038 -41.820 1.00 73.50 196 LYS A N 1
ATOM 1636 C CA . LYS A 1 196 ? 13.797 -13.963 -40.941 1.00 73.50 196 LYS A CA 1
ATOM 1637 C C . LYS A 1 196 ? 12.657 -14.506 -40.090 1.00 73.50 196 LYS A C 1
ATOM 1639 O O . LYS A 1 196 ? 11.649 -14.946 -40.640 1.00 73.50 196 LYS A O 1
ATOM 1644 N N . SER A 1 197 ? 12.802 -14.454 -38.769 1.00 68.94 197 SER A N 1
ATOM 1645 C CA . SER A 1 197 ? 11.721 -14.868 -37.876 1.00 68.94 197 SER A CA 1
ATOM 1646 C C . SER A 1 197 ? 10.453 -14.038 -38.122 1.00 68.94 197 SER A C 1
ATOM 1648 O O . SER A 1 197 ? 10.512 -12.832 -38.385 1.00 68.94 197 SER A O 1
ATOM 1650 N N . VAL A 1 198 ? 9.299 -14.705 -38.028 1.00 59.81 198 VAL A N 1
ATOM 1651 C CA . VAL A 1 198 ? 7.962 -14.092 -38.102 1.00 59.81 198 VAL A CA 1
ATOM 1652 C C . VAL A 1 198 ? 7.657 -13.291 -36.829 1.00 59.81 198 VAL A C 1
ATOM 1654 O O . VAL A 1 198 ? 6.905 -12.318 -36.876 1.00 59.81 198 VAL A O 1
ATOM 1657 N N . ASN A 1 199 ? 8.288 -13.650 -35.705 1.00 54.53 199 ASN A N 1
ATOM 1658 C CA . ASN A 1 199 ? 8.169 -12.963 -34.422 1.00 54.53 199 ASN A CA 1
ATOM 1659 C C . ASN A 1 199 ? 9.550 -12.792 -33.754 1.00 54.53 199 ASN A C 1
ATOM 1661 O O . ASN A 1 199 ? 9.854 -13.448 -32.760 1.00 54.53 199 ASN A O 1
ATOM 1665 N N . PRO A 1 200 ? 10.417 -11.933 -34.314 1.00 55.31 200 PRO A N 1
ATOM 1666 C CA . PRO A 1 200 ? 11.794 -11.813 -33.864 1.00 55.31 200 PRO A CA 1
ATOM 1667 C C . PRO A 1 200 ? 11.881 -11.147 -32.482 1.00 55.31 200 PRO A C 1
ATOM 1669 O O . PRO A 1 200 ? 11.400 -10.029 -32.271 1.00 55.31 200 PRO A O 1
ATOM 1672 N N . TYR A 1 201 ? 12.560 -11.811 -31.551 1.00 53.69 201 TYR A N 1
ATOM 1673 C CA . TYR A 1 201 ? 12.958 -11.290 -30.251 1.00 53.69 201 TYR A CA 1
ATOM 1674 C C . TYR A 1 201 ? 13.980 -10.163 -30.452 1.00 53.69 201 TYR A C 1
ATOM 1676 O O . TYR A 1 201 ? 15.160 -10.387 -30.728 1.00 53.69 201 TYR A O 1
ATOM 1684 N N . PHE A 1 202 ? 13.526 -8.914 -30.351 1.00 47.25 202 PHE A N 1
ATOM 1685 C CA . PHE A 1 202 ? 14.412 -7.754 -30.366 1.00 47.25 202 PHE A CA 1
ATOM 1686 C C . PHE A 1 202 ? 14.857 -7.434 -28.942 1.00 47.25 202 PHE A C 1
ATOM 1688 O O . PHE A 1 202 ? 14.112 -6.814 -28.180 1.00 47.25 202 PHE A O 1
ATOM 1695 N N . VAL A 1 203 ? 16.105 -7.769 -28.607 1.00 42.66 203 VAL A N 1
ATOM 1696 C CA . VAL A 1 203 ? 16.770 -7.210 -27.422 1.00 42.66 203 VAL A CA 1
ATOM 1697 C C . VAL A 1 203 ? 17.047 -5.729 -27.686 1.00 42.66 203 VAL A C 1
ATOM 1699 O O . VAL A 1 203 ? 18.133 -5.338 -28.112 1.00 42.66 203 VAL A O 1
ATOM 1702 N N . LYS A 1 204 ? 16.043 -4.873 -27.474 1.00 38.75 204 LYS A N 1
ATOM 1703 C CA . LYS A 1 204 ? 16.279 -3.436 -27.335 1.00 38.75 204 LYS A CA 1
ATOM 1704 C C . LYS A 1 204 ? 16.880 -3.214 -25.956 1.00 38.75 204 LYS A C 1
ATOM 1706 O O . LYS A 1 204 ? 16.161 -3.124 -24.966 1.00 38.75 204 LYS A O 1
ATOM 1711 N N . LEU A 1 205 ? 18.204 -3.098 -25.896 1.00 37.22 205 LEU A N 1
ATOM 1712 C CA . LEU A 1 205 ? 18.817 -2.376 -24.790 1.00 37.22 205 LEU A CA 1
ATOM 1713 C C . LEU A 1 205 ? 18.257 -0.961 -24.852 1.00 37.22 205 LEU A C 1
ATOM 1715 O O . LEU A 1 205 ? 18.474 -0.275 -25.847 1.00 37.22 205 LEU A O 1
ATOM 1719 N N . GLY A 1 206 ? 17.496 -0.563 -23.836 1.00 31.39 206 GLY A N 1
ATOM 1720 C CA . GLY A 1 206 ? 16.963 0.787 -23.738 1.00 31.39 206 GLY A CA 1
ATOM 1721 C C . GLY A 1 206 ? 18.091 1.809 -23.852 1.00 31.39 206 GLY A C 1
ATOM 1722 O O . GLY A 1 206 ? 18.800 2.076 -22.888 1.00 31.39 206 GLY A O 1
ATOM 1723 N N . THR A 1 207 ? 18.266 2.375 -25.037 1.00 37.28 207 THR A N 1
ATOM 1724 C CA . THR A 1 207 ? 18.586 3.786 -25.168 1.00 37.28 207 THR A CA 1
ATOM 1725 C C . THR A 1 207 ? 17.248 4.468 -24.954 1.00 37.28 207 THR A C 1
ATOM 1727 O O . THR A 1 207 ? 16.401 4.358 -25.830 1.00 37.28 207 THR A O 1
ATOM 1730 N N . ASP A 1 208 ? 16.999 4.924 -23.727 1.00 30.11 208 ASP A N 1
ATOM 1731 C CA . ASP A 1 208 ? 16.086 6.016 -23.356 1.00 30.11 208 ASP A CA 1
ATOM 1732 C C . ASP A 1 208 ? 15.888 5.984 -21.830 1.00 30.11 208 ASP A C 1
ATOM 1734 O O . ASP A 1 208 ? 15.099 5.217 -21.282 1.00 30.11 208 ASP A O 1
ATOM 1738 N N . ALA A 1 209 ? 16.684 6.809 -21.149 1.00 34.91 209 ALA A N 1
ATOM 1739 C CA . ALA A 1 209 ? 16.355 7.524 -19.917 1.00 34.91 209 ALA A CA 1
ATOM 1740 C C . ALA A 1 209 ? 15.439 6.829 -18.877 1.00 34.91 209 ALA A C 1
ATOM 1742 O O . ALA A 1 209 ? 14.333 7.305 -18.628 1.00 34.91 209 ALA A O 1
ATOM 1743 N N . SER A 1 210 ? 15.899 5.767 -18.194 1.00 33.19 210 SER A N 1
ATOM 1744 C CA . SER A 1 210 ? 15.440 5.482 -16.812 1.00 33.19 210 SER A CA 1
ATOM 1745 C C . SER A 1 210 ? 16.303 4.502 -15.990 1.00 33.19 210 SER A C 1
ATOM 1747 O O . SER A 1 210 ? 15.820 3.981 -14.983 1.00 33.19 210 SER A O 1
ATOM 1749 N N . CYS A 1 211 ? 17.549 4.209 -16.371 1.00 27.66 211 CYS A N 1
ATOM 1750 C CA . CYS A 1 211 ? 18.347 3.159 -15.714 1.00 27.66 211 CYS A CA 1
ATOM 1751 C C . CYS A 1 211 ? 19.302 3.663 -14.617 1.00 27.66 211 CYS A C 1
ATOM 1753 O O . CYS A 1 211 ? 20.380 3.105 -14.461 1.00 27.66 211 CYS A O 1
ATOM 1755 N N . ASP A 1 212 ? 18.880 4.643 -13.814 1.00 31.03 212 ASP A N 1
ATOM 1756 C CA . ASP A 1 212 ? 19.610 5.077 -12.606 1.00 31.03 212 ASP A CA 1
ATOM 1757 C C . ASP A 1 212 ? 19.219 4.301 -11.331 1.00 31.03 212 ASP A C 1
ATOM 1759 O O . ASP A 1 212 ? 19.605 4.683 -10.228 1.00 31.03 212 ASP A O 1
ATOM 1763 N N . ALA A 1 213 ? 18.433 3.222 -11.427 1.00 33.56 213 ALA A N 1
ATOM 1764 C CA . ALA A 1 213 ? 17.757 2.676 -10.244 1.00 33.56 213 ALA A CA 1
ATOM 1765 C C . ALA A 1 213 ? 17.956 1.182 -9.934 1.00 33.56 213 ALA A C 1
ATOM 1767 O O . ALA A 1 213 ? 17.294 0.711 -9.017 1.00 33.56 213 ALA A O 1
ATOM 1768 N N . ILE A 1 214 ? 18.805 0.418 -10.641 1.00 33.28 214 ILE A N 1
ATOM 1769 C CA . ILE A 1 214 ? 18.895 -1.045 -10.384 1.00 33.28 214 ILE A CA 1
ATOM 1770 C C . ILE A 1 214 ? 20.314 -1.589 -10.116 1.00 33.28 214 ILE A C 1
ATOM 1772 O O . ILE A 1 214 ? 20.433 -2.687 -9.597 1.00 33.28 214 ILE A O 1
ATOM 1776 N N . TYR A 1 215 ? 21.392 -0.823 -10.304 1.00 32.22 215 TYR A N 1
ATOM 1777 C CA . TYR A 1 215 ? 22.740 -1.265 -9.896 1.00 32.22 215 TYR A CA 1
ATOM 1778 C C . TYR A 1 215 ? 23.402 -0.251 -8.966 1.00 32.22 215 TYR A C 1
ATOM 1780 O O . TYR A 1 215 ? 24.336 0.444 -9.356 1.00 32.22 215 TYR A O 1
ATOM 1788 N N . LYS A 1 216 ? 22.878 -0.133 -7.740 1.00 36.34 216 LYS A N 1
ATOM 1789 C CA . LYS A 1 216 ? 23.508 0.678 -6.687 1.00 36.34 216 LYS A CA 1
ATOM 1790 C C . LYS A 1 216 ? 24.134 -0.106 -5.541 1.00 36.34 216 LYS A C 1
ATOM 1792 O O . LYS A 1 216 ? 24.846 0.509 -4.766 1.00 36.34 216 LYS A O 1
ATOM 1797 N N . ASP A 1 217 ? 23.983 -1.425 -5.497 1.00 32.62 217 ASP A N 1
ATOM 1798 C CA . ASP A 1 217 ? 24.586 -2.247 -4.448 1.00 32.62 217 ASP A CA 1
ATOM 1799 C C . ASP A 1 217 ? 25.338 -3.424 -5.070 1.00 32.62 217 ASP A C 1
ATOM 1801 O O . ASP A 1 217 ? 24.796 -4.513 -5.207 1.00 32.62 217 ASP A O 1
ATOM 1805 N N . GLN A 1 218 ? 26.575 -3.172 -5.498 1.00 34.88 218 GLN A N 1
ATOM 1806 C CA . GLN A 1 218 ? 27.674 -4.142 -5.460 1.00 34.88 218 GLN A CA 1
ATOM 1807 C C . GLN A 1 218 ? 28.975 -3.412 -5.805 1.00 34.88 218 GLN A C 1
ATOM 1809 O O . GLN A 1 218 ? 29.406 -3.305 -6.949 1.00 34.88 218 GLN A O 1
ATOM 1814 N N . SER A 1 219 ? 29.571 -2.846 -4.761 1.00 32.50 219 SER A N 1
ATOM 1815 C CA . SER A 1 219 ? 31.001 -2.587 -4.679 1.00 32.50 219 SER A CA 1
ATOM 1816 C C . SER A 1 219 ? 31.764 -3.906 -4.814 1.00 32.50 219 SER A C 1
ATOM 1818 O O . SER A 1 219 ? 31.457 -4.831 -4.066 1.00 32.50 219 SER A O 1
ATOM 1820 N N . CYS A 1 220 ? 32.760 -3.977 -5.700 1.00 28.30 220 CYS A N 1
ATOM 1821 C CA . CYS A 1 220 ? 34.050 -4.603 -5.391 1.00 28.30 220 CYS A CA 1
ATOM 1822 C C . CYS A 1 220 ? 35.087 -4.362 -6.505 1.00 28.30 220 CYS A C 1
ATOM 1824 O O . CYS A 1 220 ? 34.945 -4.832 -7.630 1.00 28.30 220 CYS A O 1
ATOM 1826 N N . THR A 1 221 ? 36.122 -3.608 -6.118 1.00 34.88 221 THR A N 1
ATOM 1827 C CA . THR A 1 221 ? 37.550 -3.874 -6.365 1.00 34.88 221 THR A CA 1
ATOM 1828 C C . THR A 1 221 ? 38.020 -4.061 -7.809 1.00 34.88 221 THR A C 1
ATOM 1830 O O . THR A 1 221 ? 38.446 -5.147 -8.181 1.00 34.88 221 THR A O 1
ATOM 1833 N N . VAL A 1 222 ? 38.044 -2.979 -8.593 1.00 34.66 222 VAL A N 1
ATOM 1834 C CA . VAL A 1 222 ? 39.053 -2.789 -9.655 1.00 34.66 222 VAL A CA 1
ATOM 1835 C C . VAL A 1 222 ? 39.388 -1.298 -9.719 1.00 34.66 222 VAL A C 1
ATOM 1837 O O . VAL A 1 222 ? 38.960 -0.590 -10.627 1.00 34.66 222 VAL A O 1
ATOM 1840 N N . THR A 1 223 ? 40.068 -0.783 -8.700 1.00 43.97 223 THR A N 1
ATOM 1841 C CA . THR A 1 223 ? 40.618 0.585 -8.751 1.00 43.97 223 THR A CA 1
ATOM 1842 C C . THR A 1 223 ? 42.066 0.655 -8.283 1.00 43.97 223 THR A C 1
ATOM 1844 O O . THR A 1 223 ? 42.792 1.496 -8.787 1.00 43.97 223 THR A O 1
ATOM 1847 N N . GLU A 1 224 ? 42.535 -0.274 -7.446 1.00 43.31 224 GLU A N 1
ATOM 1848 C CA . GLU A 1 224 ? 43.929 -0.251 -6.975 1.00 43.31 224 GLU A CA 1
ATOM 1849 C C . GLU A 1 224 ? 44.922 -0.785 -8.030 1.00 43.31 224 GLU A C 1
ATOM 1851 O O . GLU A 1 224 ? 45.948 -0.160 -8.256 1.00 43.31 224 GLU A O 1
ATOM 1856 N N . GLU A 1 225 ? 44.581 -1.823 -8.808 1.00 41.22 225 GLU A N 1
ATOM 1857 C CA . GLU A 1 225 ? 45.499 -2.370 -9.834 1.00 41.22 225 GLU A CA 1
ATOM 1858 C C . GLU A 1 225 ? 45.680 -1.466 -11.071 1.00 41.22 225 GLU A C 1
ATOM 1860 O O . GLU A 1 225 ? 46.641 -1.621 -11.817 1.00 41.22 225 GLU A O 1
ATOM 1865 N N . VAL A 1 226 ? 44.767 -0.520 -11.327 1.00 45.31 226 VAL A N 1
ATOM 1866 C CA . VAL A 1 226 ? 44.861 0.385 -12.492 1.00 45.31 226 VAL A CA 1
ATOM 1867 C C . VAL A 1 226 ? 45.575 1.686 -12.128 1.00 45.31 226 VAL A C 1
ATOM 1869 O O . VAL A 1 226 ? 46.280 2.236 -12.970 1.00 45.31 226 VAL A O 1
ATOM 1872 N N . GLU A 1 227 ? 45.443 2.158 -10.886 1.00 44.06 227 GLU A N 1
ATOM 1873 C CA . GLU A 1 227 ? 46.202 3.316 -10.399 1.00 44.06 227 GLU A CA 1
ATOM 1874 C C . GLU A 1 227 ? 47.673 2.950 -10.146 1.00 44.06 227 GLU A C 1
ATOM 1876 O O . GLU A 1 227 ? 48.547 3.722 -10.528 1.00 44.06 227 GLU A O 1
ATOM 1881 N N . GLU A 1 228 ? 47.966 1.728 -9.682 1.00 44.09 228 GLU A N 1
ATOM 1882 C CA . GLU A 1 228 ? 49.343 1.242 -9.502 1.00 44.09 228 GLU A CA 1
ATOM 1883 C C . GLU A 1 228 ? 50.076 1.058 -10.850 1.00 44.09 228 GLU A C 1
ATOM 1885 O O . GLU A 1 228 ? 51.255 1.380 -10.971 1.00 44.09 228 GLU A O 1
ATOM 1890 N N . ILE A 1 229 ? 49.376 0.650 -11.919 1.00 45.28 229 ILE A N 1
ATOM 1891 C CA . ILE A 1 229 ? 49.959 0.586 -13.275 1.00 45.28 229 ILE A CA 1
ATOM 1892 C C . ILE A 1 229 ? 50.207 1.989 -13.852 1.00 45.28 229 ILE A C 1
ATOM 1894 O O . ILE A 1 229 ? 51.184 2.180 -14.574 1.00 45.28 229 ILE A O 1
ATOM 1898 N N . ILE A 1 230 ? 49.364 2.978 -13.536 1.00 46.38 230 ILE A N 1
ATOM 1899 C CA . ILE A 1 230 ? 49.540 4.358 -14.014 1.00 46.38 230 ILE A CA 1
ATOM 1900 C C . ILE A 1 230 ? 50.671 5.067 -13.249 1.00 46.38 230 ILE A C 1
ATOM 1902 O O . ILE A 1 230 ? 51.478 5.737 -13.890 1.00 46.38 230 ILE A O 1
ATOM 1906 N N . GLU A 1 231 ? 50.813 4.854 -11.936 1.00 49.16 231 GLU A N 1
ATOM 1907 C CA . GLU A 1 231 ? 51.951 5.377 -11.157 1.00 49.16 231 GLU A CA 1
ATOM 1908 C C . GLU A 1 231 ? 53.281 4.715 -11.553 1.00 49.16 231 GLU A C 1
ATOM 1910 O O . GLU A 1 231 ? 54.274 5.415 -11.749 1.00 49.16 231 GLU A O 1
ATOM 1915 N N . ILE A 1 232 ? 53.311 3.397 -11.802 1.00 51.31 232 ILE A N 1
ATOM 1916 C CA . ILE A 1 232 ? 54.519 2.709 -12.303 1.00 51.31 232 ILE A CA 1
ATOM 1917 C C . ILE A 1 232 ? 54.918 3.221 -13.706 1.00 51.31 232 ILE A C 1
ATOM 1919 O O . ILE A 1 232 ? 56.106 3.290 -14.047 1.00 51.31 232 ILE A O 1
ATOM 1923 N N . MET A 1 233 ? 53.943 3.613 -14.532 1.00 44.03 233 MET A N 1
ATOM 1924 C CA . MET A 1 233 ? 54.187 4.181 -15.863 1.00 44.03 233 MET A CA 1
ATOM 1925 C C . MET A 1 233 ? 54.630 5.655 -15.841 1.00 44.03 233 MET A C 1
ATOM 1927 O O . MET A 1 233 ? 55.314 6.078 -16.773 1.00 44.03 233 MET A O 1
ATOM 1931 N N . GLU A 1 234 ? 54.289 6.432 -14.809 1.00 51.31 234 GLU A N 1
ATOM 1932 C CA . GLU A 1 234 ? 54.733 7.829 -14.663 1.00 51.31 234 GLU A CA 1
ATOM 1933 C C . GLU A 1 234 ? 56.092 7.956 -13.937 1.00 51.31 234 GLU A C 1
ATOM 1935 O O . GLU A 1 234 ? 56.890 8.820 -14.310 1.00 51.31 234 GLU A O 1
ATOM 1940 N N . ASP A 1 235 ? 56.425 7.051 -13.007 1.00 46.78 235 ASP A N 1
ATOM 1941 C CA . ASP A 1 235 ? 57.702 7.062 -12.264 1.00 46.78 235 ASP A CA 1
ATOM 1942 C C . ASP A 1 235 ? 58.891 6.439 -13.025 1.00 46.78 235 ASP A C 1
ATOM 1944 O O . ASP A 1 235 ? 60.054 6.704 -12.707 1.00 46.78 235 ASP A O 1
ATOM 1948 N N . SER A 1 236 ? 58.637 5.633 -14.061 1.00 46.53 236 SER A N 1
ATOM 1949 C CA . SER A 1 236 ? 59.690 4.957 -14.841 1.00 46.53 236 SER A CA 1
ATOM 1950 C C . SER A 1 236 ? 60.430 5.865 -15.830 1.00 46.53 236 SER A C 1
ATOM 1952 O O . SER A 1 236 ? 61.476 5.480 -16.349 1.00 46.53 236 SER A O 1
ATOM 1954 N N . GLY A 1 237 ? 59.945 7.082 -16.098 1.00 43.62 237 GLY A N 1
ATOM 1955 C CA . GLY A 1 237 ? 60.639 8.029 -16.981 1.00 43.62 237 GLY A CA 1
ATOM 1956 C C . GLY A 1 237 ? 60.829 7.547 -18.431 1.00 43.62 237 GLY A C 1
ATOM 1957 O O . GLY A 1 237 ? 61.556 8.183 -19.198 1.00 43.62 237 GLY A O 1
ATOM 1958 N N . GLU A 1 238 ? 60.166 6.468 -18.853 1.00 45.84 238 GLU A N 1
ATOM 1959 C CA . GLU A 1 238 ? 60.312 5.860 -20.184 1.00 45.84 238 GLU A CA 1
ATOM 1960 C C . GLU A 1 238 ? 59.424 6.522 -21.256 1.00 45.84 238 GLU A C 1
ATOM 1962 O O . GLU A 1 238 ? 58.911 5.869 -22.160 1.00 45.84 238 GLU A O 1
ATOM 1967 N N . PHE A 1 239 ? 59.269 7.850 -21.207 1.00 40.25 239 PHE A N 1
ATOM 1968 C CA . PHE A 1 239 ? 58.622 8.622 -22.282 1.00 40.25 239 PHE A CA 1
ATOM 1969 C C . PHE A 1 239 ? 59.594 9.480 -23.103 1.00 40.25 239 PHE A C 1
ATOM 1971 O O . PHE A 1 239 ? 59.175 10.369 -23.841 1.00 40.25 239 PHE A O 1
ATOM 1978 N N . ASN A 1 240 ? 60.899 9.212 -23.001 1.00 45.38 240 ASN A N 1
ATOM 1979 C CA . ASN A 1 240 ? 61.932 9.920 -23.760 1.00 45.38 240 ASN A CA 1
ATOM 1980 C C . ASN A 1 240 ? 62.771 9.008 -24.662 1.00 45.38 240 ASN A C 1
ATOM 1982 O O . ASN A 1 240 ? 63.935 9.299 -24.895 1.00 45.38 240 ASN A O 1
ATOM 1986 N N . VAL A 1 241 ? 62.203 7.935 -25.216 1.00 48.50 241 VAL A N 1
ATOM 1987 C CA . VAL A 1 241 ? 62.801 7.268 -26.387 1.00 48.50 241 VAL A CA 1
ATOM 1988 C C . VAL A 1 241 ? 61.693 6.711 -27.287 1.00 48.50 241 VAL A C 1
ATOM 1990 O O . VAL A 1 241 ? 61.466 5.510 -27.359 1.00 48.50 241 VAL A O 1
ATOM 1993 N N . ILE A 1 242 ? 60.987 7.590 -27.998 1.00 41.91 242 ILE A N 1
ATOM 1994 C CA . ILE A 1 242 ? 60.439 7.210 -29.304 1.00 41.91 242 ILE A CA 1
ATOM 1995 C C . ILE A 1 242 ? 61.246 7.985 -30.333 1.00 41.91 242 ILE A C 1
ATOM 1997 O O . ILE A 1 242 ? 61.209 9.213 -30.388 1.00 41.91 242 ILE A O 1
ATOM 2001 N N . ASP A 1 243 ? 62.028 7.212 -31.072 1.00 39.06 243 ASP A N 1
ATOM 2002 C CA . ASP A 1 243 ? 62.919 7.605 -32.149 1.00 39.06 243 ASP A CA 1
ATOM 2003 C C . ASP A 1 243 ? 62.339 8.716 -33.040 1.00 39.06 243 ASP A C 1
ATOM 2005 O O . ASP A 1 243 ? 61.253 8.602 -33.614 1.00 39.06 243 ASP A O 1
ATOM 2009 N N . ASN A 1 244 ? 63.131 9.775 -33.213 1.00 48.09 244 ASN A N 1
ATOM 2010 C CA . ASN A 1 244 ? 62.892 10.923 -34.092 1.00 48.09 244 ASN A CA 1
ATOM 2011 C C . ASN A 1 244 ? 63.030 10.577 -35.594 1.00 48.09 244 ASN A C 1
ATOM 2013 O O . ASN A 1 244 ? 63.483 11.408 -36.380 1.00 48.09 244 ASN A O 1
ATOM 2017 N N . SER A 1 245 ? 62.687 9.362 -36.028 1.00 44.25 245 SER A N 1
ATOM 2018 C CA . SER A 1 245 ? 62.959 8.912 -37.404 1.00 44.25 245 SER A CA 1
ATOM 2019 C C . SER A 1 245 ? 61.736 8.837 -38.323 1.00 44.25 245 SER A C 1
ATOM 2021 O O . SER A 1 245 ? 61.903 8.629 -39.524 1.00 44.25 245 SER A O 1
ATOM 2023 N N . CYS A 1 246 ? 60.516 9.090 -37.835 1.00 45.84 246 CYS A N 1
ATOM 2024 C CA . CYS A 1 246 ? 59.356 9.278 -38.714 1.00 45.84 246 CYS A CA 1
ATOM 2025 C C . CYS A 1 246 ? 58.216 10.033 -38.010 1.00 45.84 246 CYS A C 1
ATOM 2027 O O . CYS A 1 246 ? 57.256 9.436 -37.533 1.00 45.84 246 CYS A O 1
ATOM 2029 N N . GLN A 1 247 ? 58.317 11.358 -37.908 1.00 46.41 247 GLN A N 1
ATOM 2030 C CA . GLN A 1 247 ? 57.228 12.194 -37.394 1.00 46.41 247 GLN A CA 1
ATOM 2031 C C . GLN A 1 247 ? 56.748 13.107 -38.518 1.00 46.41 247 GLN A C 1
ATOM 2033 O O . GLN A 1 247 ? 57.307 14.174 -38.762 1.00 46.41 247 GLN A O 1
ATOM 2038 N N . THR A 1 248 ? 55.721 12.666 -39.242 1.00 58.34 248 THR A N 1
ATOM 2039 C CA . THR A 1 248 ? 54.914 13.590 -40.038 1.00 58.34 248 THR A CA 1
ATOM 2040 C C . THR A 1 248 ? 54.189 14.541 -39.083 1.00 58.34 248 THR A C 1
ATOM 2042 O O . THR A 1 248 ? 53.746 14.138 -38.007 1.00 58.34 248 THR A O 1
ATOM 2045 N N . GLU A 1 249 ? 54.062 15.810 -39.472 1.00 55.38 249 GLU A N 1
ATOM 2046 C CA . GLU A 1 249 ? 53.384 16.879 -38.714 1.00 55.38 249 GLU A CA 1
ATOM 2047 C C . GLU A 1 249 ? 51.957 16.477 -38.269 1.00 55.38 249 GLU A C 1
ATOM 2049 O O . GLU A 1 249 ? 51.456 16.903 -37.228 1.00 55.38 249 GLU A O 1
ATOM 2054 N N . GLU A 1 250 ? 51.348 15.549 -39.009 1.00 55.88 250 GLU A N 1
ATOM 2055 C CA . GLU A 1 250 ? 50.033 14.955 -38.769 1.00 55.88 250 GLU A CA 1
ATOM 2056 C C . GLU A 1 250 ? 49.927 14.156 -37.453 1.00 55.88 250 GLU A C 1
ATOM 2058 O O . GLU A 1 250 ? 48.883 14.201 -36.799 1.00 55.88 250 GLU A O 1
ATOM 2063 N N . THR A 1 251 ? 50.983 13.463 -37.001 1.00 57.44 251 THR A N 1
ATOM 2064 C CA . THR A 1 251 ? 50.910 12.647 -35.767 1.00 57.44 251 THR A CA 1
ATOM 2065 C C . THR A 1 251 ? 50.908 13.505 -34.498 1.00 57.44 251 THR A C 1
ATOM 2067 O O . THR A 1 251 ? 50.205 13.191 -33.533 1.00 57.44 251 THR A O 1
ATOM 2070 N N . PHE A 1 252 ? 51.602 14.648 -34.513 1.00 59.12 252 PHE A N 1
ATOM 2071 C CA . PHE A 1 252 ? 51.565 15.625 -33.418 1.00 59.12 252 PHE A CA 1
ATOM 2072 C C . PHE A 1 252 ? 50.240 16.375 -33.328 1.00 59.12 252 PHE A C 1
ATOM 2074 O O . PHE A 1 252 ? 49.780 16.671 -32.219 1.00 59.12 252 PHE A O 1
ATOM 2081 N N . ILE A 1 253 ? 49.627 16.683 -34.475 1.00 65.88 253 ILE A N 1
ATOM 2082 C CA . ILE A 1 253 ? 48.297 17.298 -34.527 1.00 65.88 253 ILE A CA 1
ATOM 2083 C C . ILE A 1 253 ? 47.279 16.339 -33.900 1.00 65.88 253 ILE A C 1
ATOM 2085 O O . ILE A 1 253 ? 46.574 16.733 -32.969 1.00 65.88 253 ILE A O 1
ATOM 2089 N N . CYS A 1 254 ? 47.311 15.059 -34.286 1.00 66.19 254 CYS A N 1
ATOM 2090 C CA . CYS A 1 254 ? 46.417 14.042 -33.736 1.00 66.19 254 CYS A CA 1
ATOM 2091 C C . CYS A 1 254 ? 46.569 13.881 -32.209 1.00 66.19 254 CYS A C 1
ATOM 2093 O O . CYS A 1 254 ? 45.570 13.787 -31.500 1.00 66.19 254 CYS A O 1
ATOM 2095 N N . TYR A 1 255 ? 47.794 13.903 -31.666 1.00 68.44 255 TYR A N 1
ATOM 2096 C CA . TYR A 1 255 ? 48.012 13.816 -30.213 1.00 68.44 255 TYR A CA 1
ATOM 2097 C C . TYR A 1 255 ? 47.511 15.058 -29.453 1.00 68.44 255 TYR A C 1
ATOM 2099 O O . TYR A 1 255 ? 46.925 14.935 -28.373 1.00 68.44 255 TYR A O 1
ATOM 2107 N N . ARG A 1 256 ? 47.703 16.267 -30.005 1.00 71.25 256 ARG A N 1
ATOM 2108 C CA . ARG A 1 256 ? 47.173 17.504 -29.402 1.00 71.25 256 ARG A CA 1
ATOM 2109 C C . ARG A 1 256 ? 45.649 17.520 -29.375 1.00 71.25 256 ARG A C 1
ATOM 2111 O O . ARG A 1 256 ? 45.084 17.928 -28.361 1.00 71.25 256 ARG A O 1
ATOM 2118 N N . GLU A 1 257 ? 45.007 17.074 -30.450 1.00 75.69 257 GLU A N 1
ATOM 2119 C CA . GLU A 1 257 ? 43.548 16.973 -30.536 1.00 75.69 257 GLU A CA 1
ATOM 2120 C C . GLU A 1 257 ? 43.005 15.976 -29.507 1.00 75.69 257 GLU A C 1
ATOM 2122 O O . GLU A 1 257 ? 42.135 16.328 -28.712 1.00 75.69 257 GLU A O 1
ATOM 2127 N N . LEU A 1 258 ? 43.610 14.789 -29.405 1.00 72.69 258 LEU A N 1
ATOM 2128 C CA . LEU A 1 258 ? 43.198 13.754 -28.451 1.00 72.69 258 LEU A CA 1
ATOM 2129 C C . LEU A 1 258 ? 43.366 14.216 -26.991 1.00 72.69 258 LEU A C 1
ATOM 2131 O O . LEU A 1 258 ? 42.487 14.007 -26.152 1.00 72.69 258 LEU A O 1
ATOM 2135 N N . LYS A 1 259 ? 44.453 14.937 -26.682 1.00 81.12 259 LYS A N 1
ATOM 2136 C CA . LYS A 1 259 ? 44.669 15.545 -25.358 1.00 81.12 259 LYS A CA 1
ATOM 2137 C C . LYS A 1 259 ? 43.655 16.654 -25.054 1.00 81.12 259 LYS A C 1
ATOM 2139 O O . LYS A 1 259 ? 43.216 16.784 -23.909 1.00 81.12 259 LYS A O 1
ATOM 2144 N N . ALA A 1 260 ? 43.266 17.447 -26.053 1.00 80.25 260 ALA A N 1
ATOM 2145 C CA . ALA A 1 260 ? 42.225 18.460 -25.902 1.00 80.25 260 ALA A CA 1
ATOM 2146 C C . ALA A 1 260 ? 40.852 17.820 -25.635 1.00 80.25 260 ALA A C 1
ATOM 2148 O O . ALA A 1 260 ? 40.156 18.242 -24.710 1.00 80.25 260 ALA A O 1
ATOM 2149 N N . GLU A 1 261 ? 40.498 16.755 -26.359 1.00 83.06 261 GLU A N 1
ATOM 2150 C CA . GLU A 1 261 ? 39.262 15.995 -26.138 1.00 83.06 261 GLU A CA 1
ATOM 2151 C C . GLU A 1 261 ? 39.214 15.355 -24.745 1.00 83.06 261 GLU A C 1
ATOM 2153 O O . GLU A 1 261 ? 38.208 15.477 -24.041 1.00 83.06 261 GLU A O 1
ATOM 2158 N N . MET A 1 262 ? 40.316 14.750 -24.288 1.00 82.31 262 MET A N 1
ATOM 2159 C CA . MET A 1 262 ? 40.409 14.206 -22.928 1.00 82.31 262 MET A CA 1
ATOM 2160 C C . MET A 1 262 ? 40.201 15.281 -21.855 1.00 82.31 262 MET A C 1
ATOM 2162 O O . MET A 1 262 ? 39.524 15.032 -20.855 1.00 82.31 262 MET A O 1
ATOM 2166 N N . ASN A 1 263 ? 40.738 16.487 -22.053 1.00 84.88 263 ASN A N 1
ATOM 2167 C CA . ASN A 1 263 ? 40.542 17.598 -21.119 1.00 84.88 263 ASN A CA 1
ATOM 2168 C C . ASN A 1 263 ? 39.087 18.091 -21.099 1.00 84.88 263 ASN A C 1
ATOM 2170 O O . ASN A 1 263 ? 38.559 18.390 -20.025 1.00 84.88 263 ASN A O 1
ATOM 2174 N N . ILE A 1 264 ? 38.414 18.124 -22.254 1.00 88.38 264 ILE A N 1
ATOM 2175 C CA . ILE A 1 264 ? 36.983 18.454 -22.347 1.00 88.38 264 ILE A CA 1
ATOM 2176 C C . ILE A 1 264 ? 36.146 17.410 -21.599 1.00 88.38 264 ILE A C 1
ATOM 2178 O O . ILE A 1 264 ? 35.270 17.774 -20.811 1.00 88.38 264 ILE A O 1
ATOM 2182 N N . LEU A 1 265 ? 36.443 16.120 -21.784 1.00 85.94 265 LEU A N 1
ATOM 2183 C CA . LEU A 1 265 ? 35.757 15.029 -21.087 1.00 85.94 265 LEU A CA 1
ATOM 2184 C C . LEU A 1 265 ? 35.962 15.095 -19.569 1.00 85.94 265 LEU A C 1
ATOM 2186 O O . LEU A 1 265 ? 34.984 15.007 -18.826 1.00 85.94 265 LEU A O 1
ATOM 2190 N N . LYS A 1 266 ? 37.197 15.326 -19.099 1.00 85.69 266 LYS A N 1
ATOM 2191 C CA . LYS A 1 266 ? 37.490 15.526 -17.667 1.00 85.69 266 LYS A CA 1
ATOM 2192 C C . LYS A 1 266 ? 36.715 16.716 -17.094 1.00 85.69 266 LYS A C 1
ATOM 2194 O O . LYS A 1 266 ? 36.107 16.599 -16.032 1.00 85.69 266 LYS A O 1
ATOM 2199 N N . GLY A 1 267 ? 36.670 17.837 -17.817 1.00 87.19 267 GLY A N 1
ATOM 2200 C CA . GLY A 1 267 ? 35.888 19.012 -17.424 1.00 87.19 267 GLY A CA 1
ATOM 2201 C C . GLY A 1 267 ? 34.384 18.731 -17.343 1.00 87.19 267 GLY A C 1
ATOM 2202 O O . GLY A 1 267 ? 33.731 19.127 -16.376 1.00 87.19 267 GLY A O 1
ATOM 2203 N N . SER A 1 268 ? 33.839 17.995 -18.317 1.00 88.25 268 SER A N 1
ATOM 2204 C CA . SER A 1 268 ? 32.431 17.580 -18.327 1.00 88.25 268 SER A CA 1
ATOM 2205 C C . SER A 1 268 ? 32.102 16.664 -17.147 1.00 88.25 268 SER A C 1
ATOM 2207 O O . SER A 1 268 ? 31.118 16.896 -16.443 1.00 88.25 268 SER A O 1
ATOM 2209 N N . HIS A 1 269 ? 32.952 15.671 -16.873 1.00 87.44 269 HIS A N 1
ATOM 2210 C CA . HIS A 1 269 ? 32.771 14.756 -15.748 1.00 87.44 269 HIS A CA 1
ATOM 2211 C C . HIS A 1 269 ? 32.833 15.497 -14.403 1.00 87.44 269 HIS A C 1
ATOM 2213 O O . HIS A 1 269 ? 32.012 15.252 -13.516 1.00 87.44 269 HIS A O 1
ATOM 2219 N N . GLN A 1 270 ? 33.759 16.447 -14.238 1.00 89.12 270 GLN A N 1
ATOM 2220 C CA . GLN A 1 270 ? 33.835 17.253 -13.018 1.00 89.12 270 GLN A CA 1
ATOM 2221 C C . GLN A 1 270 ? 32.586 18.131 -12.837 1.00 89.12 270 GLN A C 1
ATOM 2223 O O . GLN A 1 270 ? 32.076 18.281 -11.724 1.00 89.12 270 GLN A O 1
ATOM 2228 N N . ALA A 1 271 ? 32.049 18.687 -13.927 1.00 89.50 271 ALA A N 1
ATOM 2229 C CA . ALA A 1 271 ? 30.809 19.454 -13.889 1.00 89.50 271 ALA A CA 1
ATOM 2230 C C . ALA A 1 271 ? 29.604 18.588 -13.480 1.00 89.50 271 ALA A C 1
ATOM 2232 O O . ALA A 1 271 ? 28.747 19.050 -12.721 1.00 89.50 271 ALA A O 1
ATOM 2233 N N . GLU A 1 272 ? 29.539 17.336 -13.934 1.00 89.19 272 GLU A N 1
ATOM 2234 C CA . GLU A 1 272 ? 28.512 16.381 -13.508 1.00 89.19 272 GLU A CA 1
ATOM 2235 C C . GLU A 1 272 ? 28.643 16.011 -12.029 1.00 89.19 272 GLU A C 1
ATOM 2237 O O . GLU A 1 272 ? 27.650 16.086 -11.303 1.00 89.19 272 GLU A O 1
ATOM 2242 N N . LEU A 1 273 ? 29.855 15.725 -11.542 1.00 89.75 273 LEU A N 1
ATOM 2243 C CA . LEU A 1 273 ? 30.103 15.469 -10.117 1.00 89.75 273 LEU A CA 1
ATOM 2244 C C . LEU A 1 273 ? 29.643 16.641 -9.241 1.00 89.75 273 LEU A C 1
ATOM 2246 O O . LEU A 1 273 ? 28.950 16.438 -8.244 1.00 89.75 273 LEU A O 1
ATOM 2250 N N . ASN A 1 274 ? 29.922 17.879 -9.655 1.00 92.81 274 ASN A N 1
ATOM 2251 C CA . ASN A 1 274 ? 29.466 19.075 -8.943 1.00 92.81 274 ASN A CA 1
ATOM 2252 C C . ASN A 1 274 ? 27.928 19.205 -8.932 1.00 92.81 274 ASN A C 1
ATOM 2254 O O . ASN A 1 274 ? 27.335 19.619 -7.926 1.00 92.81 274 ASN A O 1
ATOM 2258 N N . ARG A 1 275 ? 27.249 18.825 -10.027 1.00 92.62 275 ARG A N 1
ATOM 2259 C CA . ARG A 1 275 ? 25.775 18.781 -10.086 1.00 92.62 275 ARG A CA 1
ATOM 2260 C C . ARG A 1 275 ? 25.211 17.725 -9.142 1.00 92.62 275 ARG A C 1
ATOM 2262 O O . ARG A 1 275 ? 24.238 18.016 -8.440 1.00 92.62 275 ARG A O 1
ATOM 2269 N N . PHE A 1 276 ? 25.820 16.540 -9.093 1.00 91.94 276 PHE A N 1
ATOM 2270 C CA . PHE A 1 276 ? 25.425 15.481 -8.167 1.00 91.94 276 PHE A CA 1
ATOM 2271 C C . PHE A 1 276 ? 25.652 15.890 -6.712 1.00 91.94 276 PHE A C 1
ATOM 2273 O O . PHE A 1 276 ? 24.725 15.768 -5.915 1.00 91.94 276 PHE A O 1
ATOM 2280 N N . GLY A 1 277 ? 26.800 16.486 -6.377 1.00 93.38 277 GLY A N 1
ATOM 2281 C CA . GLY A 1 277 ? 27.064 17.018 -5.035 1.00 93.38 277 GLY A CA 1
ATOM 2282 C C . GLY A 1 277 ? 26.018 18.053 -4.602 1.00 93.38 277 GLY A C 1
ATOM 2283 O O . GLY A 1 277 ? 25.440 17.957 -3.521 1.00 93.38 277 GLY A O 1
ATOM 2284 N N . SER A 1 278 ? 25.658 18.978 -5.498 1.00 93.00 278 SER A N 1
ATOM 2285 C CA . SER A 1 278 ? 24.597 19.969 -5.250 1.00 93.00 278 SER A CA 1
ATOM 2286 C C . SER A 1 278 ? 23.205 19.338 -5.084 1.00 93.00 278 SER A C 1
ATOM 2288 O O . SER A 1 278 ? 22.333 19.870 -4.393 1.00 93.00 278 SER A O 1
ATOM 2290 N N . TYR A 1 279 ? 22.939 18.222 -5.763 1.00 92.38 279 TYR A N 1
ATOM 2291 C CA . TYR A 1 279 ? 21.698 17.468 -5.607 1.00 92.38 279 TYR A CA 1
ATOM 2292 C C . TYR A 1 279 ? 21.649 16.727 -4.265 1.00 92.38 279 TYR A C 1
ATOM 2294 O O . TYR A 1 279 ? 20.639 16.834 -3.570 1.00 92.38 279 TYR A O 1
ATOM 2302 N N . ILE A 1 280 ? 22.742 16.067 -3.872 1.00 91.56 280 ILE A N 1
ATOM 2303 C CA . ILE A 1 280 ? 22.880 15.377 -2.582 1.00 91.56 280 ILE A CA 1
ATOM 2304 C C . ILE A 1 280 ? 22.678 16.362 -1.427 1.00 91.56 280 ILE A C 1
ATOM 2306 O O . ILE A 1 280 ? 21.797 16.138 -0.602 1.00 91.56 280 ILE A O 1
ATOM 2310 N N . ALA A 1 281 ? 23.349 17.517 -1.445 1.00 94.81 281 ALA A N 1
ATOM 2311 C CA . ALA A 1 281 ? 23.192 18.542 -0.409 1.00 94.81 281 ALA A CA 1
ATOM 2312 C C . ALA A 1 281 ? 21.730 19.016 -0.243 1.00 94.81 281 ALA A C 1
ATOM 2314 O O . ALA A 1 281 ? 21.250 19.248 0.868 1.00 94.81 281 ALA A O 1
ATOM 2315 N N . ARG A 1 282 ? 20.969 19.123 -1.344 1.00 96.62 282 ARG A N 1
ATOM 2316 C CA . ARG A 1 282 ? 19.532 19.458 -1.287 1.00 96.62 282 ARG A CA 1
ATOM 2317 C C . ARG A 1 282 ? 18.685 18.327 -0.710 1.00 96.62 282 ARG A C 1
ATOM 2319 O O . ARG A 1 282 ? 17.682 18.603 -0.051 1.00 96.62 282 ARG A O 1
ATOM 2326 N N . LEU A 1 283 ? 19.039 17.072 -0.981 1.00 92.75 283 LEU A N 1
ATOM 2327 C CA . LEU A 1 283 ? 18.361 15.922 -0.387 1.00 92.75 283 LEU A CA 1
ATOM 2328 C C . LEU A 1 283 ? 18.626 15.837 1.116 1.00 92.75 283 LEU A C 1
ATOM 2330 O O . LEU A 1 283 ? 17.678 15.649 1.872 1.00 92.75 283 LEU A O 1
ATOM 2334 N N . GLU A 1 284 ? 19.862 16.065 1.552 1.00 95.69 284 GLU A N 1
ATOM 2335 C CA . GLU A 1 284 ? 20.231 16.099 2.971 1.00 95.69 284 GLU A CA 1
ATOM 2336 C C . GLU A 1 284 ? 19.475 17.197 3.727 1.00 95.69 284 GLU A C 1
ATOM 2338 O O . GLU A 1 284 ? 18.896 16.943 4.782 1.00 95.69 284 GLU A O 1
ATOM 2343 N N . GLN A 1 285 ? 19.367 18.402 3.155 1.00 96.50 285 GLN A N 1
ATOM 2344 C CA . GLN A 1 285 ? 18.553 19.475 3.742 1.00 96.50 285 GLN A CA 1
ATOM 2345 C C . GLN A 1 285 ? 17.071 19.090 3.865 1.00 96.50 285 GLN A C 1
ATOM 2347 O O . GLN A 1 285 ? 16.427 19.398 4.868 1.00 96.50 285 GLN A O 1
ATOM 2352 N N . ARG A 1 286 ? 16.514 18.408 2.855 1.00 95.75 286 ARG A N 1
ATOM 2353 C CA . ARG A 1 286 ? 15.125 17.926 2.890 1.00 95.75 286 ARG A CA 1
ATOM 2354 C C . ARG A 1 286 ? 14.918 16.832 3.931 1.00 95.75 286 ARG A C 1
ATOM 2356 O O . ARG A 1 286 ? 13.874 16.834 4.577 1.00 95.75 286 ARG A O 1
ATOM 2363 N N . LEU A 1 287 ? 15.881 15.923 4.083 1.00 94.62 287 LEU A N 1
ATOM 2364 C CA . LEU A 1 287 ? 15.857 14.887 5.115 1.00 94.62 287 LEU A CA 1
ATOM 2365 C C . LEU A 1 287 ? 15.871 15.518 6.505 1.00 94.62 287 LEU A C 1
ATOM 2367 O O . LEU A 1 287 ? 14.967 15.248 7.289 1.00 94.62 287 LEU A O 1
ATOM 2371 N N . LYS A 1 288 ? 16.781 16.462 6.755 1.00 97.44 288 LYS A N 1
ATOM 2372 C CA . LYS A 1 288 ? 16.852 17.187 8.028 1.00 97.44 288 LYS A CA 1
ATOM 2373 C C . LYS A 1 288 ? 15.547 17.916 8.369 1.00 97.44 288 LYS A C 1
ATOM 2375 O O . LYS A 1 288 ? 15.037 17.799 9.477 1.00 97.44 288 LYS A O 1
ATOM 2380 N N . ALA A 1 289 ? 14.940 18.600 7.397 1.00 95.19 289 ALA A N 1
ATOM 2381 C CA . ALA A 1 289 ? 13.643 19.249 7.604 1.00 95.19 289 ALA A CA 1
ATOM 2382 C C . ALA A 1 289 ? 12.525 18.244 7.949 1.00 95.19 289 ALA A C 1
ATOM 2384 O O . ALA A 1 289 ? 11.629 18.545 8.735 1.00 95.19 289 ALA A O 1
ATOM 2385 N N . LYS A 1 290 ? 12.570 17.035 7.373 1.00 96.56 290 LYS A N 1
ATOM 2386 C CA . LYS A 1 290 ? 11.616 15.963 7.686 1.00 96.56 290 LYS A CA 1
ATOM 2387 C C . LYS A 1 290 ? 11.852 15.360 9.069 1.00 96.56 290 LYS A C 1
ATOM 2389 O O . LYS A 1 290 ? 10.876 15.035 9.739 1.00 96.56 290 LYS A O 1
ATOM 2394 N N . GLU A 1 291 ? 13.099 15.245 9.509 1.00 96.62 291 GLU A N 1
ATOM 2395 C CA . GLU A 1 291 ? 13.440 14.821 10.871 1.00 96.62 291 GLU A CA 1
ATOM 2396 C C . GLU A 1 291 ? 12.909 15.816 11.911 1.00 96.62 291 GLU A C 1
ATOM 2398 O O . GLU A 1 291 ? 12.281 15.404 12.887 1.00 96.62 291 GLU A O 1
ATOM 2403 N N . ASP A 1 292 ? 13.054 17.120 11.663 1.00 96.19 292 ASP A N 1
ATOM 2404 C CA . ASP A 1 292 ? 12.514 18.170 12.535 1.00 96.19 292 ASP A CA 1
ATOM 2405 C C . ASP A 1 292 ? 10.972 18.122 12.613 1.00 96.19 292 ASP A C 1
ATOM 2407 O O . ASP A 1 292 ? 10.386 18.236 13.699 1.00 96.19 292 ASP A O 1
ATOM 2411 N N . ASP A 1 293 ? 10.298 17.897 11.476 1.00 95.75 293 ASP A N 1
ATOM 2412 C CA . ASP A 1 293 ? 8.843 17.699 11.411 1.00 95.75 293 ASP A CA 1
ATOM 2413 C C . ASP A 1 293 ? 8.401 16.495 12.265 1.00 95.75 293 ASP A C 1
ATOM 2415 O O . ASP A 1 293 ? 7.430 16.587 13.028 1.00 95.75 293 ASP A O 1
ATOM 2419 N N . VAL A 1 294 ? 9.114 15.367 12.152 1.00 95.75 294 VAL A N 1
ATOM 2420 C CA . VAL A 1 294 ? 8.834 14.135 12.908 1.00 95.75 294 VAL A CA 1
ATOM 2421 C C . VAL A 1 294 ? 9.016 14.374 14.405 1.00 95.75 294 VAL A C 1
ATOM 2423 O O . VAL A 1 294 ? 8.092 14.108 15.175 1.00 95.75 294 VAL A O 1
ATOM 2426 N N . GLN A 1 295 ? 10.130 14.977 14.824 1.00 96.94 295 GLN A N 1
ATOM 2427 C CA . GLN A 1 295 ? 10.365 15.300 16.235 1.00 96.94 295 GLN A CA 1
ATOM 2428 C C . GLN A 1 295 ? 9.289 16.237 16.804 1.00 96.94 295 GLN A C 1
ATOM 2430 O O . GLN A 1 295 ? 8.869 16.107 17.957 1.00 96.94 295 GLN A O 1
ATOM 2435 N N . SER A 1 296 ? 8.813 17.199 16.011 1.00 96.88 296 SER A N 1
ATOM 2436 C CA . SER A 1 296 ? 7.716 18.086 16.407 1.00 96.88 296 SER A CA 1
ATOM 2437 C C . SER A 1 296 ? 6.403 17.318 16.609 1.00 96.88 296 SER A C 1
ATOM 2439 O O . SER A 1 296 ? 5.680 17.563 17.583 1.00 96.88 296 SER A O 1
ATOM 2441 N N . ALA A 1 297 ? 6.100 16.360 15.729 1.00 94.88 297 ALA A N 1
ATOM 2442 C CA . ALA A 1 297 ? 4.929 15.496 15.852 1.00 94.88 297 ALA A CA 1
ATOM 2443 C C . ALA A 1 297 ? 5.005 14.593 17.095 1.00 94.88 297 ALA A C 1
ATOM 2445 O O . ALA A 1 297 ? 4.036 14.521 17.853 1.00 94.88 297 ALA A O 1
ATOM 2446 N N . GLU A 1 298 ? 6.161 13.988 17.369 1.00 95.44 298 GLU A N 1
ATOM 2447 C CA . GLU A 1 298 ? 6.387 13.162 18.563 1.00 95.44 298 GLU A CA 1
ATOM 2448 C C . GLU A 1 298 ? 6.169 13.952 19.858 1.00 95.44 298 GLU A C 1
ATOM 2450 O O . GLU A 1 298 ? 5.475 13.495 20.770 1.00 95.44 298 GLU A O 1
ATOM 2455 N N . ARG A 1 299 ? 6.670 15.195 19.930 1.00 96.69 299 ARG A N 1
ATOM 2456 C CA . ARG A 1 299 ? 6.426 16.075 21.087 1.00 96.69 299 ARG A CA 1
ATOM 2457 C C . ARG A 1 299 ? 4.938 16.362 21.291 1.00 96.69 299 ARG A C 1
ATOM 2459 O O . ARG A 1 299 ? 4.490 16.459 22.434 1.00 96.69 299 ARG A O 1
ATOM 2466 N N . LYS A 1 300 ? 4.162 16.520 20.211 1.00 95.88 300 LYS A N 1
ATOM 2467 C CA . LYS A 1 300 ? 2.705 16.727 20.295 1.00 95.88 300 LYS A CA 1
ATOM 2468 C C . LYS A 1 300 ? 1.990 15.474 20.794 1.00 95.88 300 LYS A C 1
ATOM 2470 O O . LYS A 1 300 ? 1.125 15.596 21.659 1.00 95.88 300 LYS A O 1
ATOM 2475 N N . LEU A 1 301 ? 2.374 14.297 20.298 1.00 94.31 301 LEU A N 1
ATOM 2476 C CA . LEU A 1 301 ? 1.819 13.018 20.748 1.00 94.31 301 LEU A CA 1
ATOM 2477 C C . LEU A 1 301 ? 2.080 12.798 22.238 1.00 94.31 301 LEU A C 1
ATOM 2479 O O . LEU A 1 301 ? 1.130 12.581 22.985 1.00 94.31 301 LEU A O 1
ATOM 2483 N N . ARG A 1 302 ? 3.321 12.996 22.695 1.00 95.88 302 ARG A N 1
ATOM 2484 C CA . ARG A 1 302 ? 3.685 12.858 24.112 1.00 95.88 302 ARG A CA 1
ATOM 2485 C C . ARG A 1 302 ? 2.875 13.786 25.025 1.00 95.88 302 ARG A C 1
ATOM 2487 O O . ARG A 1 302 ? 2.388 13.361 26.068 1.00 95.88 302 ARG A O 1
ATOM 2494 N N . LYS A 1 303 ? 2.665 15.044 24.618 1.00 94.44 303 LYS A N 1
ATOM 2495 C CA . LYS A 1 303 ? 1.791 15.977 25.357 1.00 94.44 303 LYS A CA 1
ATOM 2496 C C . LYS A 1 303 ? 0.338 15.493 25.407 1.00 94.44 303 LYS A C 1
ATOM 2498 O O . LYS A 1 303 ? -0.318 15.644 26.436 1.00 94.44 303 LYS A O 1
ATOM 2503 N N . GLY A 1 304 ? -0.162 14.920 24.311 1.00 93.75 304 GLY A N 1
ATOM 2504 C CA . GLY A 1 304 ? -1.491 14.311 24.254 1.00 93.75 304 GLY A CA 1
ATOM 2505 C C . GLY A 1 304 ? -1.628 13.113 25.198 1.00 93.75 304 GLY A C 1
ATOM 2506 O O . GLY A 1 304 ? -2.601 13.029 25.944 1.00 93.75 304 GLY A O 1
ATOM 2507 N N . GLU A 1 305 ? -0.632 12.227 25.228 1.00 94.88 305 GLU A N 1
ATOM 2508 C CA . GLU A 1 305 ? -0.584 11.070 26.130 1.00 94.88 305 GLU A CA 1
ATOM 2509 C C . GLU A 1 305 ? -0.550 11.483 27.604 1.00 94.88 305 GLU A C 1
ATOM 2511 O O . GLU A 1 305 ? -1.307 10.944 28.412 1.00 94.88 305 GLU A O 1
ATOM 2516 N N . GLU A 1 306 ? 0.265 12.479 27.960 1.00 95.06 306 GLU A N 1
ATOM 2517 C CA . GLU A 1 306 ? 0.308 13.027 29.321 1.00 95.06 306 GLU A CA 1
ATOM 2518 C C . GLU A 1 306 ? -1.038 13.647 29.730 1.00 95.06 306 GLU A C 1
ATOM 2520 O O . GLU A 1 306 ? -1.489 13.454 30.861 1.00 95.06 306 GLU A O 1
ATOM 2525 N N . GLY A 1 307 ? -1.711 14.346 28.809 1.00 93.88 307 GLY A N 1
ATOM 2526 C CA . GLY A 1 307 ? -3.059 14.874 29.024 1.00 93.88 307 GLY A CA 1
ATOM 2527 C C . GLY A 1 307 ? -4.089 13.768 29.270 1.00 93.88 307 GLY A C 1
ATOM 2528 O O . GLY A 1 307 ? -4.831 13.817 30.251 1.00 93.88 307 GLY A O 1
ATOM 2529 N N . ASN A 1 308 ? -4.087 12.732 28.430 1.00 93.56 308 ASN A N 1
ATOM 2530 C CA . ASN A 1 308 ? -4.980 11.581 28.570 1.00 93.56 308 ASN A CA 1
ATOM 2531 C C . ASN A 1 308 ? -4.725 10.813 29.874 1.00 93.56 308 ASN A C 1
ATOM 2533 O O . ASN A 1 308 ? -5.674 10.408 30.544 1.00 93.56 308 ASN A O 1
ATOM 2537 N N . LYS A 1 309 ? -3.458 10.655 30.274 1.00 95.69 309 LYS A N 1
ATOM 2538 C CA . LYS A 1 309 ? -3.079 9.990 31.527 1.00 95.69 309 LYS A CA 1
ATOM 2539 C C . LYS A 1 309 ? -3.606 10.740 32.751 1.00 95.69 309 LYS A C 1
ATOM 2541 O O . LYS A 1 309 ? -4.124 10.103 33.664 1.00 95.69 309 LYS A O 1
ATOM 2546 N N . LYS A 1 310 ? -3.534 12.077 32.755 1.00 95.56 310 LYS A N 1
ATOM 2547 C CA . LYS A 1 310 ? -4.122 12.907 33.822 1.00 95.56 310 LYS A CA 1
ATOM 2548 C C . LYS A 1 310 ? -5.640 12.741 33.899 1.00 95.56 310 LYS A C 1
ATOM 2550 O O . LYS A 1 310 ? -6.162 12.488 34.978 1.00 95.56 310 LYS A O 1
ATOM 2555 N N . GLN A 1 311 ? -6.335 12.789 32.760 1.00 94.69 311 GLN A N 1
ATOM 2556 C CA . GLN A 1 311 ? -7.788 12.573 32.721 1.00 94.69 311 GLN A CA 1
ATOM 2557 C C . GLN A 1 311 ? -8.188 11.174 33.205 1.00 94.69 311 GLN A C 1
ATOM 2559 O O . GLN A 1 311 ? -9.213 11.014 33.868 1.00 94.69 311 GLN A O 1
ATOM 2564 N N . LEU A 1 312 ? -7.400 10.150 32.866 1.00 95.56 312 LEU A N 1
ATOM 2565 C CA . LEU A 1 312 ? -7.639 8.788 33.335 1.00 95.56 312 LEU A CA 1
ATOM 2566 C C . LEU A 1 312 ? -7.477 8.701 34.856 1.00 95.56 312 LEU A C 1
ATOM 2568 O O . LEU A 1 312 ? -8.352 8.170 35.530 1.00 95.56 312 LEU A O 1
ATOM 2572 N N . GLN A 1 313 ? -6.422 9.312 35.399 1.00 96.19 313 GLN A N 1
ATOM 2573 C CA . GLN A 1 313 ? -6.176 9.352 36.838 1.00 96.19 313 GLN A CA 1
ATOM 2574 C C . GLN A 1 313 ? -7.305 10.065 37.604 1.00 96.19 313 GLN A C 1
ATOM 2576 O O . GLN A 1 313 ? -7.763 9.561 38.629 1.00 96.19 313 GLN A O 1
ATOM 2581 N N . GLU A 1 314 ? -7.813 11.186 37.084 1.00 96.81 314 GLU A N 1
ATOM 2582 C CA . GLU A 1 314 ? -8.972 11.885 37.658 1.00 96.81 314 GLU A CA 1
ATOM 2583 C C . GLU A 1 314 ? -10.230 11.003 37.666 1.00 96.81 314 GLU A C 1
ATOM 2585 O O . GLU A 1 314 ? -10.953 10.942 38.665 1.00 96.81 314 GLU A O 1
ATOM 2590 N N . LYS A 1 315 ? -10.488 10.275 36.571 1.00 96.94 315 LYS A N 1
ATOM 2591 C CA . LYS A 1 315 ? -11.609 9.326 36.494 1.00 96.94 315 LYS A CA 1
ATOM 2592 C C . LYS A 1 315 ? -11.449 8.181 37.493 1.00 96.94 315 LYS A C 1
ATOM 2594 O O . LYS A 1 315 ? -12.420 7.845 38.170 1.00 96.94 315 LYS A O 1
ATOM 2599 N N . ASP A 1 316 ? -10.247 7.635 37.644 1.00 97.44 316 ASP A N 1
ATOM 2600 C CA . ASP A 1 316 ? -9.955 6.570 38.609 1.00 97.44 316 ASP A CA 1
ATOM 2601 C C . ASP A 1 316 ? -10.145 7.033 40.061 1.00 97.44 316 ASP A C 1
ATOM 2603 O O . ASP A 1 316 ? -10.604 6.267 40.915 1.00 97.44 316 ASP A O 1
ATOM 2607 N N . ASP A 1 317 ? -9.830 8.292 40.370 1.00 97.25 317 ASP A N 1
ATOM 2608 C CA . ASP A 1 317 ? -10.087 8.880 41.689 1.00 97.25 317 ASP A CA 1
ATOM 2609 C C . ASP A 1 317 ? -11.592 9.035 41.962 1.00 97.25 317 ASP A C 1
ATOM 2611 O O . ASP A 1 317 ? -12.065 8.745 43.071 1.00 97.25 317 ASP A O 1
ATOM 2615 N N . VAL A 1 318 ? -12.370 9.431 40.947 1.00 97.75 318 VAL A N 1
ATOM 2616 C CA . VAL A 1 318 ? -13.839 9.489 41.029 1.00 97.75 318 VAL A CA 1
ATOM 2617 C C . VAL A 1 318 ? -14.427 8.096 41.242 1.00 97.75 318 VAL A C 1
ATOM 2619 O O . VAL A 1 318 ? -15.248 7.926 42.148 1.00 97.75 318 VAL A O 1
ATOM 2622 N N . ILE A 1 319 ? -13.980 7.093 40.480 1.00 97.12 319 ILE A N 1
ATOM 2623 C CA . ILE A 1 319 ? -14.404 5.694 40.636 1.00 97.12 319 ILE A CA 1
ATOM 2624 C C . ILE A 1 319 ? -14.114 5.221 42.064 1.00 97.12 319 ILE A C 1
ATOM 2626 O O . ILE A 1 319 ? -15.035 4.808 42.769 1.00 97.12 319 ILE A O 1
ATOM 2630 N N . ARG A 1 320 ? -12.888 5.418 42.569 1.00 97.50 320 ARG A N 1
ATOM 2631 C CA . ARG A 1 320 ? -12.518 5.062 43.953 1.00 97.50 320 ARG A CA 1
ATOM 2632 C C . ARG A 1 320 ? -13.367 5.769 45.012 1.00 97.50 320 ARG A C 1
ATOM 2634 O O . ARG A 1 320 ? -13.586 5.237 46.106 1.00 97.50 320 ARG A O 1
ATOM 2641 N N . LYS A 1 321 ? -13.840 6.991 44.749 1.00 98.00 321 LYS A N 1
ATOM 2642 C CA . LYS A 1 321 ? -14.759 7.711 45.649 1.00 98.00 321 LYS A CA 1
ATOM 2643 C C . LYS A 1 321 ? -16.169 7.118 45.609 1.00 98.00 321 LYS A C 1
ATOM 2645 O O . LYS A 1 321 ? -16.793 6.992 46.663 1.00 98.00 321 LYS A O 1
ATOM 2650 N N . LEU A 1 322 ? -16.660 6.746 44.429 1.00 96.88 322 LEU A N 1
ATOM 2651 C CA . LEU A 1 322 ? -17.964 6.102 44.258 1.00 96.88 322 LEU A CA 1
ATOM 2652 C C . LEU A 1 322 ? -17.992 4.708 44.885 1.00 96.88 322 LEU A C 1
ATOM 2654 O O . LEU A 1 322 ? -18.911 4.411 45.641 1.00 96.88 322 LEU A O 1
ATOM 2658 N N . GLU A 1 323 ? -16.954 3.900 44.685 1.00 96.69 323 GLU A N 1
ATOM 2659 C CA . GLU A 1 323 ? -16.831 2.577 45.305 1.00 96.69 323 GLU A CA 1
ATOM 2660 C C . GLU A 1 323 ? -16.850 2.645 46.837 1.00 96.69 323 GLU A C 1
ATOM 2662 O O . GLU A 1 323 ? -17.488 1.823 47.492 1.00 96.69 323 GLU A O 1
ATOM 2667 N N . ARG A 1 324 ? -16.196 3.653 47.434 1.00 97.38 324 ARG A N 1
ATOM 2668 C CA . ARG A 1 324 ? -16.262 3.891 48.887 1.00 97.38 324 ARG A CA 1
ATOM 2669 C C . ARG A 1 324 ? -17.686 4.181 49.358 1.00 97.38 324 ARG A C 1
ATOM 2671 O O . ARG A 1 324 ? -18.105 3.638 50.378 1.00 97.38 324 ARG A O 1
ATOM 2678 N N . LYS A 1 325 ? -18.427 5.018 48.625 1.00 97.62 325 LYS A N 1
ATOM 2679 C CA . LYS A 1 325 ? -19.835 5.312 48.934 1.00 97.62 325 LYS A CA 1
ATOM 2680 C C . LYS A 1 325 ? -20.709 4.067 48.799 1.00 97.62 325 LYS A C 1
ATOM 2682 O O . LYS A 1 325 ? -21.565 3.849 49.649 1.00 97.62 325 LYS A O 1
ATOM 2687 N N . LEU A 1 326 ? -20.473 3.261 47.767 1.00 96.75 326 LEU A N 1
ATOM 2688 C CA . LEU A 1 326 ? -21.220 2.034 47.513 1.00 96.75 326 LEU A CA 1
ATOM 2689 C C . LEU A 1 326 ? -21.008 1.023 48.648 1.00 96.75 326 LEU A C 1
ATOM 2691 O O . LEU A 1 326 ? -21.983 0.595 49.251 1.00 96.75 326 LEU A O 1
ATOM 2695 N N . ARG A 1 327 ? -19.754 0.800 49.072 1.00 96.25 327 ARG A N 1
ATOM 2696 C CA . ARG A 1 327 ? -19.439 -0.029 50.253 1.00 96.25 327 ARG A CA 1
ATOM 2697 C C . ARG A 1 327 ? -20.117 0.459 51.535 1.00 96.25 327 ARG A C 1
ATOM 2699 O O . ARG A 1 327 ? -20.565 -0.347 52.342 1.00 96.25 327 ARG A O 1
ATOM 2706 N N . HIS A 1 328 ? -20.189 1.774 51.747 1.00 96.56 328 HIS A N 1
ATOM 2707 C CA . HIS A 1 328 ? -20.893 2.323 52.907 1.00 96.56 328 HIS A CA 1
ATOM 2708 C C . HIS A 1 328 ? -22.396 2.025 52.851 1.00 96.56 328 HIS A C 1
ATOM 2710 O O . HIS A 1 328 ? -22.976 1.616 53.854 1.00 96.56 328 HIS A O 1
ATOM 2716 N N . LYS A 1 329 ? -23.010 2.170 51.672 1.00 97.25 329 LYS A N 1
ATOM 2717 C CA . LYS A 1 329 ? -24.422 1.840 51.463 1.00 97.25 329 LYS A CA 1
ATOM 2718 C C . LYS A 1 329 ? -24.704 0.347 51.601 1.00 97.25 329 LYS A C 1
ATOM 2720 O O . LYS A 1 329 ? -25.694 -0.002 52.234 1.00 97.25 329 LYS A O 1
ATOM 2725 N N . ASP A 1 330 ? -23.815 -0.521 51.129 1.00 96.31 330 ASP A N 1
ATOM 2726 C CA . ASP A 1 330 ? -23.929 -1.969 51.343 1.00 96.31 330 ASP A CA 1
ATOM 2727 C C . ASP A 1 330 ? -23.898 -2.322 52.839 1.00 96.31 330 ASP A C 1
ATOM 2729 O O . ASP A 1 330 ? -24.713 -3.116 53.310 1.00 96.31 330 ASP A O 1
ATOM 2733 N N . ASN A 1 331 ? -23.025 -1.670 53.616 1.00 96.50 331 ASN A N 1
ATOM 2734 C CA . ASN A 1 331 ? -22.978 -1.844 55.069 1.00 96.50 331 ASN A CA 1
ATOM 2735 C C . ASN A 1 331 ? -24.264 -1.357 55.761 1.00 96.50 331 ASN A C 1
ATOM 2737 O O . ASN A 1 331 ? -24.771 -2.042 56.649 1.00 96.50 331 ASN A O 1
ATOM 2741 N N . GLU A 1 332 ? -24.814 -0.201 55.366 1.00 96.94 332 GLU A N 1
ATOM 2742 C CA . GLU A 1 332 ? -26.108 0.285 55.877 1.00 96.94 332 GLU A CA 1
ATOM 2743 C C . GLU A 1 332 ? -27.231 -0.726 55.596 1.00 96.94 332 GLU A C 1
ATOM 2745 O O . GLU A 1 332 ? -28.010 -1.059 56.492 1.00 96.94 332 GLU A O 1
ATOM 2750 N N . VAL A 1 333 ? -27.291 -1.249 54.367 1.00 96.56 333 VAL A N 1
ATOM 2751 C CA . VAL A 1 333 ? -28.275 -2.261 53.962 1.00 96.56 333 VAL A CA 1
ATOM 2752 C C . VAL A 1 333 ? -28.120 -3.535 54.791 1.00 96.56 333 VAL A C 1
ATOM 2754 O O . VAL A 1 333 ? -29.123 -4.086 55.239 1.00 96.56 333 VAL A O 1
ATOM 2757 N N . GLU A 1 334 ? -26.896 -3.990 55.059 1.00 96.12 334 GLU A N 1
ATOM 2758 C CA . GLU A 1 334 ? -26.666 -5.190 55.871 1.00 96.12 334 GLU A CA 1
ATOM 2759 C C . GLU A 1 334 ? -27.081 -4.994 57.338 1.00 96.12 334 GLU A C 1
ATOM 2761 O O . GLU A 1 334 ? -27.668 -5.891 57.949 1.00 96.12 334 GLU A O 1
ATOM 2766 N N . VAL A 1 335 ? -26.864 -3.801 57.903 1.00 96.31 335 VAL A N 1
ATOM 2767 C CA . VAL A 1 335 ? -27.375 -3.448 59.239 1.00 96.31 335 VAL A CA 1
ATOM 2768 C C . VAL A 1 335 ? -28.905 -3.468 59.262 1.00 96.31 335 VAL A C 1
ATOM 2770 O O . VAL A 1 335 ? -29.496 -4.027 60.188 1.00 96.31 335 VAL A O 1
ATOM 2773 N N . LEU A 1 336 ? -29.561 -2.901 58.246 1.00 95.19 336 LEU A N 1
ATOM 2774 C CA . LEU A 1 336 ? -31.023 -2.927 58.134 1.00 95.19 336 LEU A CA 1
ATOM 2775 C C . LEU A 1 336 ? -31.556 -4.356 57.974 1.00 95.19 336 LEU A C 1
ATOM 2777 O O . LEU A 1 336 ? -32.518 -4.719 58.649 1.00 95.19 336 LEU A O 1
ATOM 2781 N N . ARG A 1 337 ? -30.896 -5.195 57.167 1.00 93.81 337 ARG A N 1
ATOM 2782 C CA . ARG A 1 337 ? -31.220 -6.625 57.034 1.00 93.81 337 ARG A CA 1
ATOM 2783 C C . ARG A 1 337 ? -31.115 -7.361 58.366 1.00 93.81 337 ARG A C 1
ATOM 2785 O O . ARG A 1 337 ? -31.994 -8.152 58.685 1.00 93.81 337 ARG A O 1
ATOM 2792 N N . ARG A 1 338 ? -30.083 -7.089 59.176 1.00 94.38 338 ARG A N 1
ATOM 2793 C CA . ARG A 1 338 ? -29.970 -7.657 60.533 1.00 94.38 338 ARG A CA 1
ATOM 2794 C C . ARG A 1 338 ? -31.125 -7.225 61.435 1.00 94.38 338 ARG A C 1
ATOM 2796 O O . ARG A 1 338 ? -31.685 -8.078 62.110 1.00 94.38 338 ARG A O 1
ATOM 2803 N N . LYS A 1 339 ? -31.504 -5.942 61.424 1.00 94.94 339 LYS A N 1
ATOM 2804 C CA . LYS A 1 339 ? -32.640 -5.437 62.217 1.00 94.94 339 LYS A CA 1
ATOM 2805 C C . LYS A 1 339 ? -33.970 -6.072 61.807 1.00 94.94 339 LYS A C 1
ATOM 2807 O O . LYS A 1 339 ? -34.770 -6.391 62.676 1.00 94.94 339 LYS A O 1
ATOM 2812 N N . LEU A 1 340 ? -34.191 -6.263 60.505 1.00 91.44 340 LEU A N 1
ATOM 2813 C CA . LEU A 1 340 ? -35.382 -6.947 59.999 1.00 91.44 340 LEU A CA 1
ATOM 2814 C C . LEU A 1 340 ? -35.435 -8.400 60.473 1.00 91.44 340 LEU A C 1
ATOM 2816 O O . LEU A 1 340 ? -36.457 -8.793 61.018 1.00 91.44 340 LEU A O 1
ATOM 2820 N N . ARG A 1 341 ? -34.320 -9.141 60.376 1.00 90.62 341 ARG A N 1
ATOM 2821 C CA . ARG A 1 341 ? -34.241 -10.522 60.884 1.00 90.62 341 ARG A CA 1
ATOM 2822 C C . ARG A 1 341 ? -34.618 -10.619 62.364 1.00 90.62 341 ARG A C 1
ATOM 2824 O O . ARG A 1 341 ? -35.377 -11.501 62.727 1.00 90.62 341 ARG A O 1
ATOM 2831 N N . VAL A 1 342 ? -34.117 -9.716 63.214 1.00 89.31 342 VAL A N 1
ATOM 2832 C CA . VAL A 1 342 ? -34.461 -9.708 64.653 1.00 89.31 342 VAL A CA 1
ATOM 2833 C C . VAL A 1 342 ? -35.957 -9.470 64.866 1.00 89.31 342 VAL A C 1
ATOM 2835 O O . VAL A 1 342 ? -36.582 -10.211 65.613 1.00 89.31 342 VAL A O 1
ATOM 2838 N N . ARG A 1 343 ? -36.540 -8.490 64.165 1.00 85.81 343 ARG A N 1
ATOM 2839 C CA . ARG A 1 343 ? -37.973 -8.189 64.273 1.00 85.81 343 ARG A CA 1
ATOM 2840 C C . ARG A 1 343 ? -38.850 -9.356 63.799 1.00 85.81 343 ARG A C 1
ATOM 2842 O O . ARG A 1 343 ? -39.908 -9.574 64.371 1.00 85.81 343 ARG A O 1
ATOM 2849 N N . GLU A 1 344 ? -38.429 -10.087 62.766 1.00 84.69 344 GLU A N 1
ATOM 2850 C CA . GLU A 1 344 ? -39.136 -11.287 62.292 1.00 84.69 344 GLU A CA 1
ATOM 2851 C C . GLU A 1 344 ? -39.201 -12.365 63.389 1.00 84.69 344 GLU A C 1
ATOM 2853 O O . GLU A 1 344 ? -40.294 -12.847 63.678 1.00 84.69 344 GLU A O 1
ATOM 2858 N N . TYR A 1 345 ? -38.086 -12.652 64.078 1.00 79.75 345 TYR A N 1
ATOM 2859 C CA . TYR A 1 345 ? -38.074 -13.591 65.212 1.00 79.75 345 TYR A CA 1
ATOM 2860 C C . TYR A 1 345 ? -38.973 -13.138 66.376 1.00 79.75 345 TYR A C 1
ATOM 2862 O O . TYR A 1 345 ? -39.731 -13.944 66.903 1.00 79.75 345 TYR A O 1
ATOM 2870 N N . GLU A 1 346 ? -38.949 -11.849 66.741 1.00 77.12 346 GLU A N 1
ATOM 2871 C CA . GLU A 1 346 ? -39.815 -11.306 67.805 1.00 77.12 346 GLU A CA 1
ATOM 2872 C C . GLU A 1 346 ? -41.310 -11.476 67.472 1.00 77.12 346 GLU A C 1
ATOM 2874 O O . GLU A 1 346 ? -42.105 -11.850 68.331 1.00 77.12 346 GLU A O 1
ATOM 2879 N N . THR A 1 347 ? -41.702 -11.264 66.209 1.00 71.12 347 THR A N 1
ATOM 2880 C CA . THR A 1 347 ? -43.101 -11.448 65.783 1.00 71.12 347 THR A CA 1
ATOM 2881 C C . THR A 1 347 ? -43.547 -12.907 65.714 1.00 71.12 347 THR A C 1
ATOM 2883 O O . THR A 1 347 ? -44.752 -13.171 65.759 1.00 71.12 347 THR A O 1
ATOM 2886 N N . ASP A 1 348 ? -42.614 -13.849 65.579 1.00 67.19 348 ASP A N 1
ATOM 2887 C CA . ASP A 1 348 ? -42.921 -15.280 65.594 1.00 67.19 348 ASP A CA 1
ATOM 2888 C C . ASP A 1 348 ? -43.092 -15.791 67.040 1.00 67.19 348 ASP A C 1
ATOM 2890 O O . ASP A 1 348 ? -44.045 -16.527 67.305 1.00 67.19 348 ASP A O 1
ATOM 2894 N N . ASP A 1 349 ? -42.294 -15.295 67.997 1.00 61.34 349 ASP A N 1
ATOM 2895 C CA . ASP A 1 349 ? -42.448 -15.580 69.437 1.00 61.34 349 ASP A CA 1
ATOM 2896 C C . ASP A 1 349 ? -43.759 -15.007 70.021 1.00 61.34 349 ASP A C 1
ATOM 2898 O O . ASP A 1 349 ? -44.406 -15.625 70.876 1.00 61.34 349 ASP A O 1
ATOM 2902 N N . GLU A 1 350 ? -44.202 -13.832 69.559 1.00 63.16 350 GLU A N 1
ATOM 2903 C CA . GLU A 1 350 ? -45.497 -13.255 69.958 1.00 63.16 350 GLU A CA 1
ATOM 2904 C C . GLU A 1 350 ? -46.681 -14.086 69.431 1.00 63.16 350 GLU A C 1
ATOM 2906 O O . GLU A 1 350 ? -47.657 -14.312 70.152 1.00 63.16 350 GLU A O 1
ATOM 2911 N N . LYS A 1 351 ? -46.579 -14.627 68.210 1.00 58.84 351 LYS A N 1
ATOM 2912 C CA . LYS A 1 351 ? -47.611 -15.503 67.628 1.00 58.84 351 LYS A CA 1
ATOM 2913 C C . LYS A 1 351 ? -47.647 -16.895 68.260 1.00 58.84 351 LYS A C 1
ATOM 2915 O O . LYS A 1 351 ? -48.727 -17.484 68.333 1.00 58.84 351 LYS A O 1
ATOM 2920 N N . GLU A 1 352 ? -46.517 -17.426 68.731 1.00 57.00 352 GLU A N 1
ATOM 2921 C CA . GLU A 1 352 ? -46.495 -18.671 69.514 1.00 57.00 352 GLU A CA 1
ATOM 2922 C C . GLU A 1 352 ? -47.147 -18.497 70.897 1.00 57.00 352 GLU A C 1
ATOM 2924 O O . GLU A 1 352 ? -47.838 -19.404 71.368 1.00 57.00 352 GLU A O 1
ATOM 2929 N N . ASN A 1 353 ? -47.023 -17.317 71.515 1.00 55.56 353 ASN A N 1
ATOM 2930 C CA . ASN A 1 353 ? -47.641 -17.020 72.812 1.00 55.56 353 ASN A CA 1
ATOM 2931 C C . ASN A 1 353 ? -49.146 -16.688 72.744 1.00 55.56 353 ASN A C 1
ATOM 2933 O O . ASN A 1 353 ? -49.844 -16.837 73.750 1.00 55.56 353 ASN A O 1
ATOM 2937 N N . GLU A 1 354 ? -49.682 -16.314 71.578 1.00 53.59 354 GLU A N 1
ATOM 2938 C CA . GLU A 1 354 ? -51.127 -16.116 71.367 1.00 53.59 354 GLU A CA 1
ATOM 2939 C C . GLU A 1 354 ? -51.887 -17.382 70.931 1.00 53.59 354 GLU A C 1
ATOM 2941 O O . GLU A 1 354 ? -53.110 -17.344 70.757 1.00 53.59 354 GLU A O 1
ATOM 2946 N N . MET A 1 355 ? -51.226 -18.539 70.795 1.00 47.38 355 MET A N 1
ATOM 2947 C CA . MET A 1 355 ? -51.928 -19.769 70.426 1.00 47.38 355 MET A CA 1
ATOM 2948 C C . MET A 1 355 ? -52.818 -20.256 71.598 1.00 47.38 355 MET A C 1
ATOM 2950 O O . MET A 1 355 ? -52.314 -20.635 72.661 1.00 47.38 355 MET A O 1
ATOM 2954 N N . PRO A 1 356 ? -54.162 -20.288 71.459 1.00 47.91 356 PRO A N 1
ATOM 2955 C CA . PRO A 1 356 ? -55.034 -20.682 72.554 1.00 47.91 356 PRO A CA 1
ATOM 2956 C C . PRO A 1 356 ? -54.841 -22.171 72.834 1.00 47.91 356 PRO A C 1
ATOM 2958 O O . PRO A 1 356 ? -55.044 -23.005 71.948 1.00 47.91 356 PRO A O 1
ATOM 2961 N N . ARG A 1 357 ? -54.516 -22.517 74.089 1.00 50.56 357 ARG A N 1
ATOM 2962 C CA . ARG A 1 357 ? -54.539 -23.892 74.618 1.00 50.56 357 ARG A CA 1
ATOM 2963 C C . ARG A 1 357 ? -55.950 -24.479 74.478 1.00 50.56 357 ARG A C 1
ATOM 2965 O O . ARG A 1 357 ? -56.733 -24.512 75.429 1.00 50.56 357 ARG A O 1
ATOM 2972 N N . LYS A 1 358 ? -56.307 -24.955 73.285 1.00 54.38 358 LYS A N 1
ATOM 2973 C CA . LYS A 1 358 ? -57.499 -25.772 73.070 1.00 54.38 358 LYS A CA 1
ATOM 2974 C C . LYS A 1 358 ? -57.263 -27.095 73.790 1.00 54.38 358 LYS A C 1
ATOM 2976 O O . LYS A 1 358 ? -56.421 -27.893 73.394 1.00 54.38 358 LYS A O 1
ATOM 2981 N N . LYS A 1 359 ? -58.008 -27.293 74.881 1.00 50.94 359 LYS A N 1
ATOM 2982 C CA . LYS A 1 359 ? -58.106 -28.544 75.637 1.00 50.94 359 LYS A CA 1
ATOM 2983 C C . LYS A 1 359 ? -58.269 -29.719 74.664 1.00 50.94 359 LYS A C 1
ATOM 2985 O O . LYS A 1 359 ? -59.314 -29.846 74.026 1.00 50.94 359 LYS A O 1
ATOM 2990 N N . LEU A 1 360 ? -57.250 -30.571 74.573 1.00 47.69 360 LEU A N 1
ATOM 2991 C CA . LEU A 1 360 ? -57.331 -31.883 73.937 1.00 47.69 360 LEU A CA 1
ATOM 2992 C C . LEU A 1 360 ? -58.372 -32.714 74.700 1.00 47.69 360 LEU A C 1
ATOM 2994 O O . LEU A 1 360 ? -58.109 -33.230 75.784 1.00 47.69 360 LEU A O 1
ATOM 2998 N N . LYS A 1 361 ? -59.589 -32.802 74.152 1.00 47.81 361 LYS A N 1
ATOM 2999 C CA . LYS A 1 361 ? -60.553 -33.832 74.545 1.00 47.81 361 LYS A CA 1
ATOM 3000 C C . LYS A 1 361 ? -59.992 -35.175 74.086 1.00 47.81 361 LYS A C 1
ATOM 3002 O O . LYS A 1 361 ? -59.701 -35.350 72.905 1.00 47.81 361 LYS A O 1
ATOM 3007 N N . GLY A 1 362 ? -59.828 -36.086 75.042 1.00 54.09 362 GLY A N 1
ATOM 3008 C CA . GLY A 1 362 ? -59.337 -37.435 74.812 1.00 54.09 362 GLY A CA 1
ATOM 3009 C C . GLY A 1 362 ? -60.161 -38.170 73.760 1.00 54.09 362 GLY A C 1
ATOM 3010 O O . GLY A 1 362 ? -61.379 -38.288 73.883 1.00 54.09 362 GLY A O 1
ATOM 3011 N N . TYR A 1 363 ? -59.469 -38.689 72.753 1.00 46.22 363 TYR A N 1
ATOM 3012 C CA . TYR A 1 363 ? -59.970 -39.772 71.925 1.00 46.22 363 TYR A CA 1
ATOM 3013 C C . TYR A 1 363 ? -59.284 -41.058 72.373 1.00 46.22 363 TYR A C 1
ATOM 3015 O O . TYR A 1 363 ? -58.073 -41.227 72.257 1.00 46.22 363 TYR A O 1
ATOM 3023 N N . VAL A 1 364 ? -60.100 -41.940 72.943 1.00 51.34 364 VAL A N 1
ATOM 3024 C CA . VAL A 1 364 ? -59.768 -43.318 73.286 1.00 51.34 364 VAL A CA 1
ATOM 3025 C C . VAL A 1 364 ? -59.538 -44.079 71.983 1.00 51.34 364 VAL A C 1
ATOM 3027 O O . VAL A 1 364 ? -60.465 -44.269 71.196 1.00 51.34 364 VAL A O 1
ATOM 3030 N N . VAL A 1 365 ? -58.304 -44.523 71.756 1.00 48.47 365 VAL A N 1
ATOM 3031 C CA . VAL A 1 365 ? -57.975 -45.465 70.683 1.00 48.47 365 VAL A CA 1
ATOM 3032 C C . VAL A 1 365 ? -58.533 -46.831 71.080 1.00 48.47 365 VAL A C 1
ATOM 3034 O O . VAL A 1 365 ? -58.022 -47.494 71.983 1.00 48.47 365 VAL A O 1
ATOM 3037 N N . LYS A 1 366 ? -59.616 -47.245 70.416 1.00 49.12 366 LYS A N 1
ATOM 3038 C CA . LYS A 1 366 ? -60.096 -48.629 70.442 1.00 49.12 366 LYS A CA 1
ATOM 3039 C C . LYS A 1 366 ? -59.077 -49.513 69.722 1.00 49.12 366 LYS A C 1
ATOM 3041 O O . LYS A 1 366 ? -58.876 -49.383 68.520 1.00 49.12 366 LYS A O 1
ATOM 3046 N N . LYS A 1 367 ? -58.481 -50.429 70.482 1.00 48.81 367 LYS A N 1
ATOM 3047 C CA . LYS A 1 367 ? -57.792 -51.627 69.995 1.00 48.81 367 LYS A CA 1
ATOM 3048 C C . LYS A 1 367 ? -58.814 -52.491 69.242 1.00 48.81 367 LYS A C 1
ATOM 3050 O O . LYS A 1 367 ? -59.804 -52.906 69.844 1.00 48.81 367 LYS A O 1
ATOM 3055 N N . LEU A 1 368 ? -58.588 -52.752 67.960 1.00 48.59 368 LEU A N 1
ATOM 3056 C CA . LEU A 1 368 ? -59.241 -53.830 67.219 1.00 48.59 368 LEU A CA 1
ATOM 3057 C C . LEU A 1 368 ? -58.142 -54.695 66.601 1.00 48.59 368 LEU A C 1
ATOM 3059 O O . LEU A 1 368 ? -57.379 -54.188 65.788 1.00 48.59 368 LEU A O 1
ATOM 3063 N N . PHE A 1 369 ? -58.125 -55.940 67.091 1.00 45.66 369 PHE A N 1
ATOM 3064 C CA . PHE A 1 369 ? -57.573 -57.195 66.565 1.00 45.66 369 PHE A CA 1
ATOM 3065 C C . PHE A 1 369 ? -56.153 -57.222 66.001 1.00 45.66 369 PHE A C 1
ATOM 3067 O O . PHE A 1 369 ? -55.912 -56.670 64.909 1.00 45.66 369 PHE A O 1
#

Foldseek 3Di:
DPPVVVVVVVVVVVVVVVVVVVVVVVVVVVVVVVVVVVVLVVQADDAQFWKWFADPDDDPPDDRTDDGWGFHDDPDSQWTWIDDPPDIDIDGSVRIDGDDDPDDDPSSVVSSVVSVLVVVVPPQPPPDPDDDDPVVVVVCCQPPPADLLAAQKAFPQPGDGDNDPVVLVCCCVPPPVNVVSCVVVVPPDSPVRIDGHPHYDDPPPDPDDDPPPDPPDDDDDDDPVVVVVVVVVVVVPPPPDDDPPDDDVVVVVVVVVVVVVVVVVVVVVVVVVVVVVVVVVVVVVVVVVVVVVVVVVVVVVVVVVVVVVVVVVVVVVVVVVVVVVVVVVVVVVVVVVVVVVVVVVVVVVVVVVPDDPPPPDDDDDDDDD

Secondary structure (DSSP, 8-state):
-HHHHHHHHHHHHHHHHHHHHHHHHHHHHHHHHHHHHHHHHHTPPPTT-EEEEE-----TTS-SEEEEEEEEEESSSSEEEEE-SS-EEEEEGGGEEE---S---HHHHHHHHHHHHHHHHHHH-TT------HHHHHHHHHHHTS-GGGSSEEETTT--EESSHHHHHHHHHH-HHHHHHHHHTT---GGGGEEEPSS--------SS--SSS--S-----SHHHHHHHHHHHHT-TTS-S-TT---HHHHHHHHHHHHHHHHHHHHHHHHHHHHHHHHHHHHHHHHHHHHHHHHHHHHHHHHHHHHHHHHHHHHHHHHHHHHHHHHHHHHHHHHHHHHHHHHHHHHHHHHHT---------------

pLDDT: mean 74.91, std 19.51, range [27.66, 98.0]